Protein AF-A0A9E5NDI7-F1 (afdb_monomer_lite)

Radius of gyration: 32.81 Å; chains: 1; bounding box: 56×42×91 Å

Sequence (295 aa):
MGVLSDDEIKEWAARSGGQAVRLADIVESIHLGDRSEDGGFQDYPNAVFLPLIGNSPATTNLNALRIKPQNCAQLVIRAEAAFADYVAGFFNTPLGRKIRERLCSGFIPKITKRALLSDAVVLLPPMQLQTEVVGIHRSIREMILRLEDHERALWSRAREAQKVRKAVASLSQKEAFESWVETLPFPLASILWRYHADAESYLKNSHLLHFFEATAQFVATLMLSAFHSDRGFFEKNRAAWLNGGAVRADGFRRSSFGEWVVFGERLAKFSRRMLSETDSRALLLGLFKTQSVDL

Structure (mmCIF, N/CA/C/O backbone):
data_AF-A0A9E5NDI7-F1
#
_entry.id   AF-A0A9E5NDI7-F1
#
loop_
_atom_site.group_PDB
_atom_site.id
_atom_site.type_symbol
_atom_site.label_atom_id
_atom_site.label_alt_id
_atom_site.label_comp_id
_atom_site.label_asym_id
_atom_site.label_entity_id
_atom_site.label_seq_id
_atom_site.pdbx_PDB_ins_code
_atom_site.Cartn_x
_atom_site.Cartn_y
_atom_site.Cartn_z
_atom_site.occupancy
_atom_site.B_iso_or_equiv
_atom_site.auth_seq_id
_atom_site.auth_comp_id
_atom_site.auth_asym_id
_atom_site.auth_atom_id
_atom_site.pdbx_PDB_model_num
ATOM 1 N N . MET A 1 1 ? 27.189 15.825 -7.139 1.00 42.28 1 MET A N 1
ATOM 2 C CA . MET A 1 1 ? 26.240 14.843 -7.710 1.00 42.28 1 MET A CA 1
ATOM 3 C C . MET A 1 1 ? 26.951 13.502 -7.709 1.00 42.28 1 MET A C 1
ATOM 5 O O . MET A 1 1 ? 27.986 13.395 -8.352 1.00 42.28 1 MET A O 1
ATOM 9 N N . GLY A 1 2 ? 26.517 12.565 -6.864 1.00 47.09 2 GLY A N 1
ATOM 10 C CA . GLY A 1 2 ? 27.269 11.340 -6.574 1.00 47.09 2 GLY A CA 1
ATOM 11 C C . GLY A 1 2 ? 27.260 10.366 -7.748 1.00 47.09 2 GLY A C 1
ATOM 12 O O . GLY A 1 2 ? 26.197 9.981 -8.229 1.00 47.09 2 GLY A O 1
ATOM 13 N N . VAL A 1 3 ? 28.448 9.975 -8.200 1.00 54.34 3 VAL A N 1
ATOM 14 C CA . VAL A 1 3 ? 28.643 8.852 -9.118 1.00 54.34 3 VAL A CA 1
ATOM 15 C C . VAL A 1 3 ? 28.200 7.582 -8.380 1.00 54.34 3 VAL A C 1
ATOM 17 O O . VAL A 1 3 ? 28.788 7.242 -7.363 1.00 54.34 3 VAL A O 1
ATOM 20 N N . LEU A 1 4 ? 27.153 6.911 -8.865 1.00 63.47 4 LEU A N 1
ATOM 21 C CA . LEU A 1 4 ? 26.671 5.620 -8.340 1.00 63.47 4 LEU A CA 1
ATOM 22 C C . LEU A 1 4 ? 27.808 4.572 -8.303 1.00 63.47 4 LEU A C 1
ATOM 24 O O . LEU A 1 4 ? 28.328 4.172 -9.340 1.00 63.47 4 LEU A O 1
ATOM 28 N N . SER A 1 5 ? 28.258 4.099 -7.154 1.00 69.56 5 SER A N 1
ATOM 29 C CA . SER A 1 5 ? 29.271 3.033 -7.184 1.00 69.56 5 SER A CA 1
ATOM 30 C C . SER A 1 5 ? 28.651 1.725 -7.698 1.00 69.56 5 SER A C 1
ATOM 32 O O . SER A 1 5 ? 27.445 1.500 -7.572 1.00 69.56 5 SER A O 1
ATOM 34 N N . ASP A 1 6 ? 29.465 0.833 -8.263 1.00 69.69 6 ASP A N 1
ATOM 35 C CA . ASP A 1 6 ? 29.016 -0.534 -8.575 1.00 69.69 6 ASP A CA 1
ATOM 36 C C . ASP A 1 6 ? 28.545 -1.269 -7.305 1.00 69.69 6 ASP A C 1
ATOM 38 O O . ASP A 1 6 ? 27.709 -2.171 -7.369 1.00 69.69 6 ASP A O 1
ATOM 42 N N . ASP A 1 7 ? 29.019 -0.830 -6.137 1.00 71.19 7 ASP A N 1
ATOM 43 C CA . ASP A 1 7 ? 28.590 -1.319 -4.828 1.00 71.19 7 ASP A CA 1
ATOM 44 C C . ASP A 1 7 ? 27.162 -0.878 -4.469 1.00 71.19 7 ASP A C 1
ATOM 46 O O . ASP A 1 7 ? 26.396 -1.689 -3.954 1.00 71.19 7 ASP A O 1
ATOM 50 N N . GLU A 1 8 ? 26.746 0.348 -4.816 1.00 70.81 8 GLU A N 1
ATOM 51 C CA . GLU A 1 8 ? 25.354 0.800 -4.644 1.00 70.81 8 GLU A CA 1
ATOM 52 C C . GLU A 1 8 ? 24.383 -0.023 -5.516 1.00 70.81 8 GLU A C 1
ATOM 54 O O . GLU A 1 8 ? 23.268 -0.329 -5.089 1.00 70.81 8 GLU A O 1
ATOM 59 N N . ILE A 1 9 ? 24.799 -0.426 -6.726 1.00 73.19 9 ILE A N 1
ATOM 60 C CA . ILE A 1 9 ? 24.000 -1.301 -7.604 1.00 73.19 9 ILE A CA 1
ATOM 61 C C . ILE A 1 9 ? 23.876 -2.703 -6.993 1.00 73.19 9 ILE A C 1
ATOM 63 O O . ILE A 1 9 ? 22.784 -3.276 -6.992 1.00 73.19 9 ILE A O 1
ATOM 67 N N . LYS A 1 10 ? 24.965 -3.245 -6.4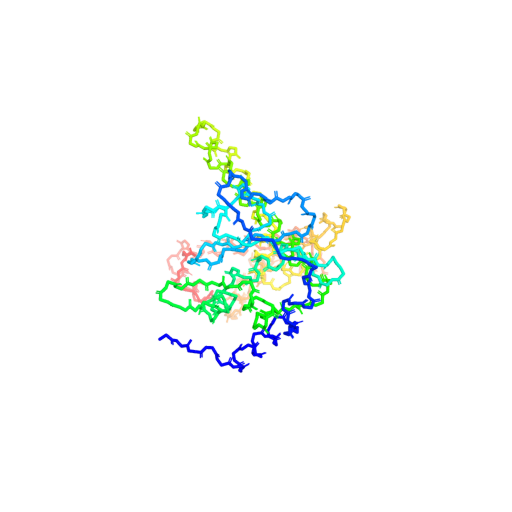31 1.00 73.75 10 LYS A N 1
ATOM 68 C CA . LYS A 1 10 ? 24.965 -4.549 -5.747 1.00 73.75 10 LYS A CA 1
ATOM 69 C C . LYS A 1 10 ? 24.112 -4.548 -4.479 1.00 73.75 10 LYS A C 1
ATOM 71 O O . LYS A 1 10 ? 23.375 -5.505 -4.249 1.00 73.75 10 LYS A O 1
ATOM 76 N N . GLU A 1 11 ? 24.170 -3.488 -3.676 1.00 76.88 11 GLU A N 1
ATOM 77 C CA . GLU A 1 11 ? 23.357 -3.370 -2.460 1.00 76.88 11 GLU A CA 1
ATOM 78 C C . GLU A 1 11 ? 21.860 -3.315 -2.797 1.00 76.88 11 GLU A C 1
ATOM 80 O O . GLU A 1 11 ? 21.044 -3.996 -2.171 1.00 76.88 11 GLU A O 1
ATOM 85 N N . TRP A 1 12 ? 21.490 -2.567 -3.840 1.00 72.19 12 TRP A N 1
ATOM 86 C CA . TRP A 1 12 ? 20.119 -2.563 -4.339 1.00 72.19 12 TRP A CA 1
ATOM 87 C C . TRP A 1 12 ? 19.700 -3.917 -4.907 1.00 72.19 12 TRP A C 1
ATOM 89 O O . TRP A 1 12 ? 18.584 -4.349 -4.630 1.00 72.19 12 TRP A O 1
ATOM 99 N N . ALA A 1 13 ? 20.567 -4.613 -5.647 1.00 72.00 13 ALA A N 1
ATOM 100 C CA . ALA A 1 13 ? 20.288 -5.959 -6.151 1.00 72.00 13 ALA A CA 1
ATOM 101 C C . ALA A 1 13 ? 19.967 -6.936 -5.005 1.00 72.00 13 ALA A C 1
ATOM 103 O O . ALA A 1 13 ? 18.948 -7.628 -5.052 1.00 72.00 13 ALA A O 1
ATOM 104 N N . ALA A 1 14 ? 20.760 -6.896 -3.928 1.00 73.88 14 ALA A N 1
ATOM 105 C CA . ALA A 1 14 ? 20.542 -7.706 -2.732 1.00 73.88 14 ALA A CA 1
ATOM 106 C C . ALA A 1 14 ? 19.201 -7.396 -2.042 1.00 73.88 14 ALA A C 1
ATOM 108 O O . ALA A 1 14 ? 18.468 -8.314 -1.683 1.00 73.88 14 ALA A O 1
ATOM 109 N N . ARG A 1 15 ? 18.837 -6.112 -1.908 1.00 76.25 15 ARG A N 1
ATOM 110 C CA . ARG A 1 15 ? 17.550 -5.693 -1.316 1.00 76.25 15 ARG A CA 1
ATOM 111 C C . ARG A 1 15 ? 16.339 -6.004 -2.196 1.00 76.25 15 ARG A C 1
ATOM 113 O O . ARG A 1 15 ? 15.253 -6.229 -1.677 1.00 76.25 15 ARG A O 1
ATOM 120 N N . SER A 1 16 ? 16.520 -5.997 -3.514 1.00 69.31 16 SER A N 1
ATOM 121 C CA . SER A 1 16 ? 15.451 -6.223 -4.497 1.00 69.31 16 SER A CA 1
ATOM 122 C C . SER A 1 16 ? 15.184 -7.709 -4.756 1.00 69.31 16 SER A C 1
ATOM 124 O O . SER A 1 16 ? 14.269 -8.031 -5.511 1.00 69.31 16 SER A O 1
ATOM 126 N N . GLY A 1 17 ? 16.007 -8.609 -4.199 1.00 74.31 17 GLY A N 1
ATOM 127 C CA . GLY A 1 17 ? 15.959 -10.043 -4.496 1.00 74.31 17 GLY A CA 1
ATOM 128 C C . GLY A 1 17 ? 16.227 -10.362 -5.971 1.00 74.31 17 GLY A C 1
ATOM 129 O O . GLY A 1 17 ? 15.730 -11.364 -6.480 1.00 74.31 17 GLY A O 1
ATOM 130 N N . GLY A 1 18 ? 16.952 -9.486 -6.675 1.00 79.44 18 GLY A N 1
ATOM 131 C CA . GLY A 1 18 ? 17.101 -9.537 -8.126 1.00 79.44 18 GLY A CA 1
ATOM 132 C C . GLY A 1 18 ? 18.546 -9.520 -8.595 1.00 79.44 18 GLY A C 1
ATOM 133 O O . GLY A 1 18 ? 19.465 -9.185 -7.852 1.00 79.44 18 GLY A O 1
ATOM 134 N N . GLN A 1 19 ? 18.740 -9.889 -9.856 1.00 87.50 19 GLN A N 1
ATOM 135 C CA . GLN A 1 19 ? 20.040 -9.891 -10.512 1.00 87.50 19 GLN A CA 1
ATOM 136 C C . GLN A 1 19 ? 20.167 -8.688 -11.441 1.00 87.50 19 GLN A C 1
ATOM 138 O O . GLN A 1 19 ? 19.207 -8.278 -12.093 1.00 87.50 19 GLN A O 1
ATOM 143 N N . ALA A 1 20 ? 21.369 -8.122 -11.501 1.00 90.25 20 ALA A N 1
ATOM 144 C CA . ALA A 1 20 ? 21.702 -7.106 -12.484 1.00 90.25 20 ALA A CA 1
ATOM 145 C C . ALA A 1 20 ? 21.875 -7.766 -13.856 1.00 90.25 20 ALA A C 1
ATOM 147 O O . ALA A 1 20 ? 22.784 -8.573 -14.044 1.00 90.25 20 ALA A O 1
ATOM 148 N N . VAL A 1 21 ? 21.014 -7.408 -14.805 1.00 92.69 21 VAL A N 1
ATOM 149 C CA . VAL A 1 21 ? 21.069 -7.878 -16.194 1.00 92.69 21 VAL A CA 1
ATOM 150 C C . VAL A 1 21 ? 21.258 -6.704 -17.143 1.00 92.69 21 VAL A C 1
ATOM 152 O O . VAL A 1 21 ? 20.838 -5.579 -16.848 1.00 92.69 21 VAL A O 1
ATOM 155 N N . ARG A 1 22 ? 21.877 -6.940 -18.302 1.00 94.50 22 ARG A N 1
ATOM 156 C CA . ARG A 1 22 ? 21.983 -5.896 -19.323 1.00 94.50 22 ARG A CA 1
ATOM 157 C C . ARG A 1 22 ? 20.636 -5.736 -20.007 1.00 94.50 22 ARG A C 1
ATOM 159 O O . ARG A 1 22 ? 19.973 -6.716 -20.335 1.00 94.50 22 ARG A O 1
ATOM 166 N N . LEU A 1 23 ? 20.252 -4.493 -20.286 1.00 95.94 23 LEU A N 1
ATOM 167 C CA . LEU A 1 23 ? 19.007 -4.202 -20.994 1.00 95.94 23 LEU A CA 1
ATOM 168 C C . LEU A 1 23 ? 18.970 -4.889 -22.371 1.00 95.94 23 LEU A C 1
ATOM 170 O O . LEU A 1 23 ? 17.926 -5.377 -22.786 1.00 95.94 23 LEU A O 1
ATOM 174 N N . ALA A 1 24 ? 20.113 -4.983 -23.054 1.00 95.81 24 ALA A N 1
ATOM 175 C CA . ALA A 1 24 ? 20.224 -5.668 -24.341 1.00 95.81 24 ALA A CA 1
ATOM 176 C C . ALA A 1 24 ? 19.843 -7.159 -24.295 1.00 95.81 24 ALA A C 1
ATOM 178 O O . ALA A 1 24 ? 19.409 -7.691 -25.313 1.00 95.81 24 ALA A O 1
ATOM 179 N N . ASP A 1 25 ? 19.970 -7.814 -23.138 1.00 95.56 25 ASP A N 1
ATOM 180 C CA . ASP A 1 25 ? 19.684 -9.246 -22.996 1.00 95.56 25 ASP A CA 1
ATOM 181 C C . ASP A 1 25 ? 18.176 -9.514 -22.841 1.00 95.56 25 ASP A C 1
ATOM 183 O O . ASP A 1 25 ? 17.703 -10.615 -23.115 1.00 95.56 25 ASP A O 1
ATOM 187 N N . ILE A 1 26 ? 17.406 -8.500 -22.430 1.00 95.81 26 ILE A N 1
ATOM 188 C CA . ILE A 1 26 ? 15.966 -8.616 -22.140 1.00 95.81 26 ILE A CA 1
ATOM 189 C C . ILE A 1 26 ? 15.084 -7.882 -23.154 1.00 95.81 26 ILE A C 1
ATOM 191 O O . ILE A 1 26 ? 13.867 -8.055 -23.159 1.00 95.81 26 ILE A O 1
ATOM 195 N N . VAL A 1 27 ? 15.683 -7.057 -24.012 1.00 96.88 27 VAL A N 1
ATOM 196 C CA . VAL A 1 27 ? 14.988 -6.323 -25.071 1.00 96.88 27 VAL A CA 1
ATOM 197 C C . VAL A 1 27 ? 15.075 -7.108 -26.382 1.00 96.88 27 VAL A C 1
ATOM 199 O O . VAL A 1 27 ? 16.126 -7.627 -26.755 1.00 96.88 27 VAL A O 1
ATOM 202 N N . GLU A 1 28 ? 13.956 -7.206 -27.089 1.00 96.31 28 GLU A N 1
ATOM 203 C CA . GLU A 1 28 ? 13.872 -7.756 -28.443 1.00 96.31 28 GLU A CA 1
ATOM 204 C C . GLU A 1 28 ? 14.259 -6.694 -29.480 1.00 96.31 28 GLU A C 1
ATOM 206 O O . GLU A 1 28 ? 15.111 -6.923 -30.339 1.00 96.31 28 GLU A O 1
ATOM 211 N N . SER A 1 29 ? 13.688 -5.494 -29.363 1.00 95.88 29 SER A N 1
ATOM 212 C CA . SER A 1 29 ? 13.956 -4.377 -30.265 1.00 95.88 29 SER A CA 1
ATOM 213 C C . SER A 1 29 ? 13.822 -3.017 -29.569 1.00 95.88 29 SER A C 1
ATOM 215 O O . SER A 1 29 ? 13.138 -2.852 -28.559 1.00 95.88 29 SER A O 1
ATOM 217 N N . ILE A 1 30 ? 14.506 -2.011 -30.128 1.00 97.44 30 ILE A N 1
ATOM 218 C CA . ILE A 1 30 ? 14.408 -0.611 -29.693 1.00 97.44 30 ILE A CA 1
ATOM 219 C C . ILE A 1 30 ? 14.022 0.255 -30.888 1.00 97.44 30 ILE A C 1
ATOM 221 O O . ILE A 1 30 ? 14.809 0.378 -31.840 1.00 97.44 30 ILE A O 1
ATOM 225 N N . HIS A 1 31 ? 12.870 0.912 -30.792 1.00 97.00 31 HIS A N 1
ATOM 226 C CA . HIS A 1 31 ? 12.360 1.867 -31.774 1.00 97.00 31 HIS A CA 1
ATOM 227 C C . HIS A 1 31 ? 12.476 3.286 -31.210 1.00 97.00 31 HIS A C 1
ATOM 229 O O . HIS A 1 31 ? 12.119 3.538 -30.063 1.00 97.00 31 HIS A O 1
ATOM 235 N N . LEU A 1 32 ? 13.037 4.214 -31.985 1.00 96.88 32 LEU A N 1
ATOM 236 C CA . LEU A 1 32 ? 13.149 5.617 -31.580 1.00 96.88 32 LEU A CA 1
ATOM 237 C C . LEU A 1 32 ? 11.948 6.384 -32.110 1.00 96.88 32 LEU A C 1
ATOM 239 O O . LEU A 1 32 ? 11.583 6.190 -33.266 1.00 96.88 32 LEU A O 1
ATOM 243 N N . GLY A 1 33 ? 11.382 7.256 -31.278 1.00 94.12 33 GLY A N 1
ATOM 244 C CA . GLY A 1 33 ? 10.247 8.063 -31.693 1.00 94.12 33 GLY A CA 1
ATOM 245 C C . GLY A 1 33 ? 10.618 9.079 -32.768 1.00 94.12 33 GLY A C 1
ATOM 246 O O . GLY A 1 33 ? 11.712 9.657 -32.752 1.00 94.12 33 GLY A O 1
ATOM 247 N N . ASP A 1 34 ? 9.681 9.337 -33.670 1.00 92.94 34 ASP A N 1
ATOM 248 C CA . ASP A 1 34 ? 9.743 10.414 -34.651 1.00 92.94 34 ASP A CA 1
ATOM 249 C C . ASP A 1 34 ? 8.831 11.599 -34.268 1.00 92.94 34 ASP A C 1
ATOM 251 O O . ASP A 1 34 ? 8.357 11.708 -33.137 1.00 92.94 34 ASP A O 1
ATOM 255 N N . ARG A 1 35 ? 8.657 12.555 -35.191 1.00 92.75 35 ARG A N 1
ATOM 256 C CA . ARG A 1 35 ? 7.879 13.787 -34.969 1.00 92.75 35 ARG A CA 1
ATOM 257 C C . ARG A 1 35 ? 6.378 13.645 -35.254 1.00 92.75 35 ARG A C 1
ATOM 259 O O . ARG A 1 35 ? 5.686 14.661 -35.201 1.00 92.75 35 ARG A O 1
ATOM 266 N N . SER A 1 36 ? 5.893 12.455 -35.602 1.00 91.12 36 SER A N 1
ATOM 267 C CA . SER A 1 36 ? 4.456 12.207 -35.731 1.00 91.12 36 SER A CA 1
ATOM 268 C C . SER A 1 36 ? 3.765 12.276 -34.365 1.00 91.12 36 SER A C 1
ATOM 270 O O . SER A 1 36 ? 4.422 12.285 -33.322 1.00 91.12 36 SER A O 1
ATOM 272 N N . GLU A 1 37 ? 2.435 12.360 -34.376 1.00 86.50 37 GLU A N 1
ATOM 273 C CA . GLU A 1 37 ? 1.623 12.485 -33.160 1.00 86.50 37 GLU A CA 1
ATOM 274 C C . GLU A 1 37 ? 1.846 11.317 -32.190 1.00 86.50 37 GLU A C 1
ATOM 276 O O . GLU A 1 37 ? 2.059 11.549 -31.002 1.00 86.50 37 GLU A O 1
ATOM 281 N N . ASP A 1 38 ? 1.941 10.098 -32.722 1.00 87.38 38 ASP A N 1
ATOM 282 C CA . ASP A 1 38 ? 2.215 8.874 -31.960 1.00 87.38 38 ASP A CA 1
ATOM 283 C C . ASP A 1 38 ? 3.710 8.507 -31.926 1.00 87.38 38 ASP A C 1
ATOM 285 O O . ASP A 1 38 ? 4.098 7.457 -31.415 1.00 87.38 38 ASP A O 1
ATOM 289 N N . GLY A 1 39 ? 4.581 9.345 -32.496 1.00 89.19 39 GLY A N 1
ATOM 290 C CA . GLY A 1 39 ? 6.021 9.092 -32.609 1.00 89.19 39 GLY A CA 1
ATOM 291 C C . GLY A 1 39 ? 6.413 7.928 -33.516 1.00 89.19 39 GLY A C 1
ATOM 292 O O . GLY A 1 39 ? 7.535 7.441 -33.400 1.00 89.19 39 GLY A O 1
ATOM 293 N N . GLY A 1 40 ? 5.514 7.458 -34.381 1.00 91.19 40 GLY A N 1
ATOM 294 C CA . GLY A 1 40 ? 5.758 6.330 -35.280 1.00 91.19 40 GLY A CA 1
ATOM 295 C C . GLY A 1 40 ? 5.872 4.994 -34.543 1.00 91.19 40 GLY A C 1
ATOM 296 O O . GLY A 1 40 ? 6.352 4.011 -35.112 1.00 91.19 40 GLY A O 1
ATOM 297 N N . PHE A 1 41 ? 5.465 4.953 -33.270 1.00 94.88 41 PHE A N 1
ATOM 298 C CA . PHE A 1 41 ? 5.459 3.737 -32.475 1.00 94.88 41 PHE A CA 1
ATOM 299 C C . PHE A 1 41 ? 4.336 2.805 -32.925 1.00 94.88 41 PHE A C 1
ATOM 301 O O . PHE A 1 41 ? 3.244 3.241 -33.282 1.00 94.88 41 PHE A O 1
ATOM 308 N N . GLN A 1 42 ? 4.615 1.505 -32.895 1.00 92.44 42 GLN A N 1
ATOM 309 C CA . GLN A 1 42 ? 3.614 0.477 -33.168 1.00 92.44 42 GLN A CA 1
ATOM 310 C C . GLN A 1 42 ? 3.071 -0.079 -31.855 1.00 92.44 42 GLN A C 1
ATOM 312 O O . GLN A 1 42 ? 3.725 0.020 -30.815 1.00 92.44 42 GLN A O 1
ATOM 317 N N . ASP A 1 43 ? 1.894 -0.692 -31.900 1.00 90.69 43 ASP A N 1
ATOM 318 C CA . ASP A 1 43 ? 1.295 -1.334 -30.733 1.00 90.69 43 ASP A CA 1
ATOM 319 C C . ASP A 1 43 ? 1.917 -2.719 -30.498 1.00 90.69 43 ASP A C 1
ATOM 321 O O . ASP A 1 43 ? 1.379 -3.756 -30.887 1.00 90.69 43 ASP A O 1
ATOM 325 N N . TYR A 1 44 ? 3.124 -2.724 -29.930 1.00 93.56 44 TYR A N 1
ATOM 326 C CA . TYR A 1 44 ? 3.790 -3.951 -29.511 1.00 93.56 44 TYR A CA 1
ATOM 327 C C . TYR A 1 44 ? 3.326 -4.358 -28.108 1.00 93.56 44 TYR A C 1
ATOM 329 O O . TYR A 1 44 ? 3.364 -3.530 -27.188 1.00 93.56 44 TYR A O 1
ATOM 337 N N . PRO A 1 45 ? 2.977 -5.640 -27.892 1.00 91.75 45 PRO A N 1
ATOM 338 C CA . PRO A 1 45 ? 2.750 -6.140 -26.548 1.00 91.75 45 PRO A CA 1
ATOM 339 C C . PRO A 1 45 ? 4.051 -6.064 -25.738 1.00 91.75 45 PRO A C 1
ATOM 341 O O . PRO A 1 45 ? 5.149 -6.173 -26.282 1.00 91.75 45 PRO A O 1
ATOM 344 N N . ASN A 1 46 ? 3.928 -5.906 -24.419 1.00 95.81 46 ASN A N 1
ATOM 345 C CA . ASN A 1 46 ? 5.069 -5.884 -23.498 1.00 95.81 46 ASN A CA 1
ATOM 346 C C . ASN A 1 46 ? 6.137 -4.826 -23.858 1.00 95.81 46 ASN A C 1
ATOM 348 O O . ASN A 1 46 ? 7.339 -5.091 -23.810 1.00 95.81 46 ASN A O 1
ATOM 352 N N . ALA A 1 47 ? 5.700 -3.612 -24.203 1.00 97.56 47 ALA A N 1
ATOM 353 C CA . ALA A 1 47 ? 6.586 -2.510 -24.561 1.00 97.56 47 ALA A CA 1
ATOM 354 C C . ALA A 1 47 ? 6.683 -1.427 -23.471 1.00 97.56 47 ALA A C 1
ATOM 356 O O . ALA A 1 47 ? 5.710 -1.110 -22.788 1.00 97.56 47 ALA A O 1
ATOM 357 N N . VAL A 1 48 ? 7.866 -0.818 -23.339 1.00 97.94 48 VAL A N 1
ATOM 358 C CA . VAL A 1 48 ? 8.124 0.331 -22.456 1.00 97.94 48 VAL A CA 1
ATOM 359 C C . VAL A 1 48 ? 8.492 1.553 -23.281 1.00 97.94 48 VAL A C 1
ATOM 361 O O . VAL A 1 48 ? 9.458 1.527 -24.038 1.00 97.94 48 VAL A O 1
ATOM 364 N N . PHE A 1 49 ? 7.795 2.661 -23.066 1.00 97.94 49 PHE A N 1
ATOM 365 C CA . PHE A 1 49 ? 8.194 3.976 -23.546 1.00 97.94 49 PHE A CA 1
ATOM 366 C C . PHE A 1 49 ? 9.100 4.641 -22.509 1.00 97.94 49 PHE A C 1
ATOM 368 O O . PHE A 1 49 ? 8.657 5.049 -21.431 1.00 97.94 49 PHE A O 1
ATOM 375 N N . LEU A 1 50 ? 10.388 4.742 -22.833 1.00 97.44 50 LEU A N 1
ATOM 376 C CA . LEU A 1 50 ? 11.421 5.317 -21.980 1.00 97.44 50 LEU A CA 1
ATOM 377 C C . LEU A 1 50 ? 11.819 6.714 -22.484 1.00 97.44 50 LEU A C 1
ATOM 379 O O . LEU A 1 50 ? 12.375 6.827 -23.581 1.00 97.44 50 LEU A O 1
ATOM 383 N N . PRO A 1 51 ? 11.617 7.782 -21.690 1.00 96.44 51 PRO A N 1
ATOM 384 C CA . PRO A 1 51 ? 12.111 9.107 -22.040 1.00 96.44 51 PRO A CA 1
ATOM 385 C C . PRO A 1 51 ? 13.640 9.156 -22.051 1.00 96.44 51 PRO A C 1
ATOM 387 O O . PRO A 1 51 ? 14.301 8.849 -21.054 1.00 96.44 51 PRO A O 1
ATOM 390 N N . LEU A 1 52 ? 14.188 9.601 -23.178 1.00 95.50 52 LEU A N 1
ATOM 391 C CA . LEU A 1 52 ? 15.624 9.705 -23.442 1.00 95.50 52 LEU A CA 1
ATOM 392 C C . LEU A 1 52 ? 16.235 11.012 -22.927 1.00 95.50 52 LEU A C 1
ATOM 394 O O . LEU A 1 52 ? 17.452 11.171 -22.971 1.00 95.50 52 LEU A O 1
ATOM 398 N N . ILE A 1 53 ? 15.401 11.962 -22.497 1.00 91.25 53 ILE A N 1
ATOM 399 C CA . ILE A 1 53 ? 15.808 13.279 -21.999 1.00 91.25 53 ILE A CA 1
ATOM 400 C C . ILE A 1 53 ? 14.966 13.630 -20.769 1.00 91.25 53 ILE A C 1
ATOM 402 O O . ILE A 1 53 ? 13.753 13.398 -20.743 1.00 91.25 53 ILE A O 1
ATOM 406 N N . GLY A 1 54 ? 15.611 14.245 -19.778 1.00 86.69 54 GLY A N 1
ATOM 407 C CA . GLY A 1 54 ? 14.964 14.750 -18.570 1.00 86.69 54 GLY A CA 1
ATOM 408 C C . GLY A 1 54 ? 14.394 13.652 -17.668 1.00 86.69 54 GLY A C 1
ATOM 409 O O . GLY A 1 54 ? 14.728 12.476 -17.789 1.00 86.69 54 GLY A O 1
ATOM 410 N N . ASN A 1 55 ? 13.496 14.057 -16.765 1.00 86.62 55 ASN A N 1
ATOM 411 C CA . ASN A 1 55 ? 13.029 13.223 -15.649 1.00 86.62 55 ASN A CA 1
ATOM 412 C C . ASN A 1 55 ? 11.592 12.712 -15.814 1.00 86.62 55 ASN A C 1
ATOM 414 O O . ASN A 1 55 ? 10.973 12.279 -14.842 1.00 86.62 55 ASN A O 1
ATOM 418 N N . SER A 1 56 ? 11.050 12.763 -17.036 1.00 93.94 56 SER A N 1
ATOM 419 C CA . SER A 1 56 ? 9.728 12.195 -17.311 1.00 93.94 56 SER A CA 1
ATOM 420 C C . SER A 1 56 ? 9.717 10.693 -16.991 1.00 93.94 56 SER A C 1
ATOM 422 O O . SER A 1 56 ? 10.738 10.017 -17.205 1.00 93.94 56 SER A O 1
ATOM 424 N N . PRO A 1 57 ? 8.598 10.168 -16.461 1.00 95.69 57 PRO A N 1
ATOM 425 C CA . PRO A 1 57 ? 8.497 8.763 -16.100 1.00 95.69 57 PRO A CA 1
ATOM 426 C C . PRO A 1 57 ? 8.461 7.870 -17.345 1.00 95.69 57 PRO A C 1
ATOM 428 O O . PRO A 1 57 ? 7.896 8.249 -18.370 1.00 95.69 57 PRO A O 1
ATOM 431 N N . ALA A 1 58 ? 9.050 6.681 -17.236 1.00 97.06 58 ALA A N 1
ATOM 432 C CA . ALA A 1 58 ? 8.813 5.588 -18.169 1.00 97.06 58 ALA A CA 1
ATOM 433 C C . ALA A 1 58 ? 7.387 5.048 -17.987 1.00 97.06 58 ALA A C 1
ATOM 435 O O . ALA A 1 58 ? 6.859 5.049 -16.870 1.00 97.06 58 ALA A O 1
ATOM 436 N N . THR A 1 59 ? 6.765 4.595 -19.071 1.00 95.81 59 THR A N 1
ATOM 437 C CA . THR A 1 59 ? 5.367 4.138 -19.088 1.00 95.81 59 THR A CA 1
ATOM 438 C C . THR A 1 59 ? 5.179 3.008 -20.094 1.00 95.81 59 THR A C 1
ATOM 440 O O . THR A 1 59 ? 5.915 2.932 -21.070 1.00 95.81 59 THR A O 1
ATOM 443 N N . THR A 1 60 ? 4.188 2.150 -19.879 1.00 95.31 60 THR A N 1
ATOM 444 C CA . THR A 1 60 ? 3.742 1.123 -20.837 1.00 95.31 60 THR A CA 1
ATOM 445 C C . THR A 1 60 ? 2.583 1.601 -21.717 1.00 95.31 60 THR A C 1
ATOM 447 O O . THR A 1 60 ? 2.206 0.930 -22.669 1.00 95.31 60 THR A O 1
ATOM 450 N N . ASN A 1 61 ? 2.040 2.792 -21.444 1.00 92.31 61 ASN A N 1
ATOM 451 C CA . ASN A 1 61 ? 0.945 3.399 -22.200 1.00 92.31 61 ASN A CA 1
ATOM 452 C C . ASN A 1 61 ? 1.410 4.683 -22.900 1.00 92.31 61 ASN A C 1
ATOM 454 O O . ASN A 1 61 ? 1.840 5.627 -22.228 1.00 92.31 61 ASN A O 1
ATOM 458 N N . LEU A 1 62 ? 1.268 4.724 -24.228 1.00 91.88 62 LEU A N 1
ATOM 459 C CA . LEU A 1 62 ? 1.625 5.866 -25.072 1.00 91.88 62 LEU A CA 1
ATOM 460 C C . LEU A 1 62 ? 0.878 7.147 -24.665 1.00 91.88 62 LEU A C 1
ATOM 462 O O . LEU A 1 62 ? 1.489 8.204 -24.530 1.00 91.88 62 LEU A O 1
ATOM 466 N N . ASN A 1 63 ? -0.414 7.036 -24.346 1.00 90.25 63 ASN A N 1
ATOM 467 C CA . ASN A 1 63 ? -1.256 8.168 -23.940 1.00 90.25 63 ASN A CA 1
ATOM 468 C C . ASN A 1 63 ? -0.853 8.767 -22.583 1.00 90.25 63 ASN A C 1
ATOM 470 O O . ASN A 1 63 ? -1.263 9.872 -22.236 1.00 90.25 63 ASN A O 1
ATOM 474 N N . ALA A 1 64 ? -0.056 8.042 -21.793 1.00 90.56 64 ALA A N 1
ATOM 475 C CA . ALA A 1 64 ? 0.455 8.518 -20.512 1.00 90.56 64 ALA A CA 1
ATOM 476 C C . ALA A 1 64 ? 1.808 9.248 -20.637 1.00 90.56 64 ALA A C 1
ATOM 478 O O . ALA A 1 64 ? 2.377 9.663 -19.619 1.00 90.56 64 ALA A O 1
ATOM 479 N N . LEU A 1 65 ? 2.347 9.410 -21.854 1.00 92.69 65 LEU A N 1
ATOM 480 C CA . LEU A 1 65 ? 3.579 10.159 -22.077 1.00 92.69 65 LEU A CA 1
ATOM 481 C C . LEU A 1 65 ? 3.428 11.624 -21.655 1.00 92.69 65 LEU A C 1
ATOM 483 O O . LEU A 1 65 ? 2.513 12.335 -22.053 1.00 92.69 65 LEU A O 1
ATOM 487 N N . ARG A 1 66 ? 4.400 12.100 -20.871 1.00 93.00 66 ARG A N 1
ATOM 488 C CA . ARG A 1 66 ? 4.505 13.510 -20.446 1.00 93.00 66 ARG A CA 1
ATOM 489 C C . ARG A 1 66 ? 5.514 14.315 -21.264 1.00 93.00 66 ARG A C 1
ATOM 491 O O . ARG A 1 66 ? 5.763 15.482 -20.977 1.00 93.00 66 ARG A O 1
ATOM 498 N N . ILE A 1 67 ? 6.131 13.679 -22.253 1.00 93.25 67 ILE A N 1
ATOM 499 C CA . ILE A 1 67 ? 7.129 14.267 -23.139 1.00 93.25 67 ILE A CA 1
ATOM 500 C C . ILE A 1 67 ? 6.773 13.919 -24.579 1.00 93.25 67 ILE A C 1
ATOM 502 O O . ILE A 1 67 ? 6.153 12.890 -24.837 1.00 93.25 67 ILE A O 1
ATOM 506 N N . LYS A 1 68 ? 7.184 14.778 -25.515 1.00 93.31 68 LYS A N 1
ATOM 507 C CA . LYS A 1 68 ? 6.934 14.559 -26.939 1.00 93.31 68 LYS A CA 1
ATOM 508 C C . LYS A 1 68 ? 7.535 13.216 -27.407 1.00 93.31 68 LYS A C 1
ATOM 510 O O . LYS A 1 68 ? 8.697 12.963 -27.062 1.00 93.31 68 LYS A O 1
ATOM 515 N N . PRO A 1 69 ? 6.813 12.406 -28.201 1.00 94.19 69 PRO A N 1
ATOM 516 C CA . PRO A 1 69 ? 7.235 11.059 -28.598 1.00 94.19 69 PRO A CA 1
ATOM 517 C C . PRO A 1 69 ? 8.641 10.954 -29.209 1.00 94.19 69 PRO A C 1
ATOM 519 O O . PRO A 1 69 ? 9.368 10.021 -28.877 1.00 94.19 69 PRO A O 1
ATOM 522 N N . GLN A 1 70 ? 9.104 11.953 -29.975 1.00 93.81 70 GLN A N 1
ATOM 523 C CA . GLN A 1 70 ? 10.472 12.000 -30.531 1.00 93.81 70 GLN A CA 1
ATOM 524 C C . GLN A 1 70 ? 11.601 11.967 -29.485 1.00 93.81 70 GLN A C 1
ATOM 526 O O . GLN A 1 70 ? 12.780 11.797 -29.812 1.00 93.81 70 GLN A O 1
ATOM 531 N N . ASN A 1 71 ? 11.266 12.205 -28.217 1.00 95.06 71 ASN A N 1
ATOM 532 C CA . ASN A 1 71 ? 12.199 12.165 -27.098 1.00 95.06 71 ASN A CA 1
ATOM 533 C C . ASN A 1 71 ? 12.095 10.861 -26.297 1.00 95.06 71 ASN A C 1
ATOM 535 O O . ASN A 1 71 ? 12.674 10.779 -25.214 1.00 95.06 71 ASN A O 1
ATOM 539 N N . CYS A 1 72 ? 11.396 9.853 -26.814 1.00 96.19 72 CYS A N 1
ATOM 540 C CA . CYS A 1 72 ? 11.249 8.538 -26.209 1.00 96.19 72 CYS A CA 1
ATOM 541 C C . CYS A 1 72 ? 11.846 7.441 -27.096 1.00 96.19 72 CYS A C 1
ATOM 543 O O . CYS A 1 72 ? 11.966 7.579 -28.315 1.00 96.19 72 CYS A O 1
ATOM 545 N N . ALA A 1 73 ? 12.198 6.328 -26.462 1.00 97.19 73 ALA A N 1
ATOM 546 C CA . ALA A 1 73 ? 12.398 5.051 -27.128 1.00 97.19 73 ALA A CA 1
ATOM 547 C C . ALA A 1 73 ? 11.307 4.075 -26.684 1.00 97.19 73 ALA A C 1
ATOM 549 O O . ALA A 1 73 ? 10.989 4.021 -25.497 1.00 97.19 73 ALA A O 1
ATOM 550 N N . GLN A 1 74 ? 10.776 3.295 -27.618 1.00 98.12 74 GLN A N 1
ATOM 551 C CA . GLN A 1 74 ? 9.965 2.121 -27.336 1.00 98.12 74 GLN A CA 1
ATOM 552 C C . GLN A 1 74 ? 10.888 0.903 -27.247 1.00 98.12 74 GLN A C 1
ATOM 554 O O . GLN A 1 74 ? 11.595 0.576 -28.202 1.00 98.12 74 GLN A O 1
ATOM 559 N N . LEU A 1 75 ? 10.900 0.267 -26.082 1.00 98.12 75 LEU A N 1
ATOM 560 C CA . LEU A 1 75 ? 11.650 -0.946 -25.781 1.00 98.12 75 LEU A CA 1
ATOM 561 C C . LEU A 1 75 ? 10.669 -2.116 -25.818 1.00 98.12 75 LEU A C 1
ATOM 563 O O . LEU A 1 75 ? 9.796 -2.183 -24.956 1.00 98.12 75 LEU A O 1
ATOM 567 N N . VAL A 1 76 ? 10.792 -3.013 -26.792 1.00 97.94 76 VAL A N 1
ATOM 568 C CA . VAL A 1 76 ? 9.985 -4.242 -26.842 1.00 97.94 76 VAL A CA 1
ATOM 569 C C . VAL A 1 76 ? 10.676 -5.278 -25.967 1.00 97.94 76 VAL A C 1
ATOM 571 O O . VAL A 1 76 ? 11.820 -5.644 -26.234 1.00 97.94 76 VAL A O 1
ATOM 574 N N . ILE A 1 77 ? 10.036 -5.684 -24.872 1.00 97.81 77 ILE A N 1
ATOM 575 C CA . ILE A 1 77 ? 10.641 -6.561 -23.866 1.00 97.81 77 ILE A CA 1
ATOM 576 C C . ILE A 1 77 ? 10.288 -8.016 -24.176 1.00 97.81 77 ILE A C 1
ATOM 578 O O . ILE A 1 77 ? 9.121 -8.348 -24.395 1.00 97.81 77 ILE A O 1
ATOM 582 N N . ARG A 1 78 ? 11.286 -8.902 -24.124 1.00 96.69 78 ARG A N 1
ATOM 583 C CA . ARG A 1 78 ? 11.090 -10.350 -24.254 1.00 96.69 78 ARG A CA 1
ATOM 584 C C . ARG A 1 78 ? 10.209 -10.856 -23.113 1.00 96.69 78 ARG A C 1
ATOM 586 O O . ARG A 1 78 ? 10.560 -10.690 -21.942 1.00 96.69 78 ARG A O 1
ATOM 593 N N . ALA A 1 79 ? 9.071 -11.462 -23.447 1.00 93.62 79 ALA A N 1
ATOM 594 C CA . ALA A 1 79 ? 8.059 -11.870 -22.471 1.00 93.62 79 ALA A CA 1
ATOM 595 C C . ALA A 1 79 ? 8.580 -12.918 -21.471 1.00 93.62 79 ALA A C 1
ATOM 597 O O . ALA A 1 79 ? 8.165 -12.938 -20.315 1.00 93.62 79 ALA A O 1
ATOM 598 N N . GLU A 1 80 ? 9.526 -13.755 -21.893 1.00 92.62 80 GLU A N 1
ATOM 599 C CA . GLU A 1 80 ? 10.199 -14.747 -21.058 1.00 92.62 80 GLU A CA 1
ATOM 600 C C . GLU A 1 80 ? 11.214 -14.142 -20.074 1.00 92.62 80 GLU A C 1
ATOM 602 O O . GLU A 1 80 ? 11.574 -14.792 -19.093 1.00 92.62 80 GLU A O 1
ATOM 607 N N . ALA A 1 81 ? 11.671 -12.908 -20.316 1.00 92.62 81 ALA A N 1
ATOM 608 C CA . ALA A 1 81 ? 12.712 -12.260 -19.523 1.00 92.62 81 ALA A CA 1
ATOM 609 C C . ALA A 1 81 ? 12.143 -11.295 -18.473 1.00 92.62 81 ALA A C 1
ATOM 611 O O . ALA A 1 81 ? 12.578 -11.316 -17.318 1.00 92.62 81 ALA A O 1
ATOM 612 N N . ALA A 1 82 ? 11.180 -10.446 -18.853 1.00 95.69 82 ALA A N 1
ATOM 613 C CA . ALA A 1 82 ? 10.583 -9.481 -17.931 1.00 95.69 82 ALA A CA 1
ATOM 614 C C . ALA A 1 82 ? 9.216 -8.946 -18.378 1.00 95.69 82 ALA A C 1
ATOM 616 O O . ALA A 1 82 ? 8.893 -8.893 -19.567 1.00 95.69 82 ALA A O 1
ATOM 617 N N . PHE A 1 83 ? 8.455 -8.434 -17.408 1.00 95.12 83 PHE A N 1
ATOM 618 C CA . PHE A 1 83 ? 7.261 -7.630 -17.675 1.00 95.12 83 PHE A CA 1
ATOM 619 C C . PHE A 1 83 ? 7.619 -6.160 -17.917 1.00 95.12 83 PHE A C 1
ATOM 621 O O . PHE A 1 83 ? 8.333 -5.537 -17.128 1.00 95.12 83 PHE A O 1
ATOM 628 N N . ALA A 1 84 ? 7.046 -5.562 -18.958 1.00 96.25 84 ALA A N 1
ATOM 629 C CA . ALA A 1 84 ? 7.231 -4.156 -19.298 1.00 96.25 84 ALA A CA 1
ATOM 630 C C . ALA A 1 84 ? 6.805 -3.216 -18.164 1.00 96.25 84 ALA A C 1
ATOM 632 O O . ALA A 1 84 ? 7.513 -2.253 -17.874 1.00 96.25 84 ALA A O 1
ATOM 633 N N . ASP A 1 85 ? 5.710 -3.524 -17.462 1.00 94.50 85 ASP A N 1
ATOM 634 C CA . ASP A 1 85 ? 5.263 -2.746 -16.299 1.00 94.50 85 ASP A CA 1
ATOM 635 C C . ASP A 1 85 ? 6.325 -2.731 -15.188 1.00 94.50 85 ASP A C 1
ATOM 637 O O . ASP A 1 85 ? 6.575 -1.688 -14.577 1.00 94.50 85 ASP A O 1
ATOM 641 N N . TYR A 1 86 ? 7.004 -3.863 -14.967 1.00 95.50 86 TYR A N 1
ATOM 642 C CA . TYR A 1 86 ? 8.098 -3.949 -14.004 1.00 95.50 86 TYR A CA 1
ATOM 643 C C . TYR A 1 86 ? 9.292 -3.101 -14.456 1.00 95.50 86 TYR A C 1
ATOM 645 O O . TYR A 1 86 ? 9.795 -2.285 -13.686 1.00 95.50 86 TYR A O 1
ATOM 653 N N . VAL A 1 87 ? 9.717 -3.235 -15.716 1.00 96.50 87 VAL A N 1
ATOM 654 C CA . VAL A 1 87 ? 10.855 -2.482 -16.275 1.00 96.50 87 VAL A CA 1
ATOM 655 C C . VAL A 1 87 ? 10.585 -0.970 -16.260 1.00 96.50 87 VAL A C 1
ATOM 657 O O . VAL A 1 87 ? 11.447 -0.186 -15.852 1.00 96.50 87 VAL A O 1
ATOM 660 N N . ALA A 1 88 ? 9.378 -0.540 -16.637 1.00 96.75 88 ALA A N 1
ATOM 661 C CA . ALA A 1 88 ? 8.955 0.856 -16.553 1.00 96.75 88 ALA A CA 1
ATOM 662 C C . ALA A 1 88 ? 8.968 1.357 -15.098 1.00 96.75 88 ALA A C 1
ATOM 664 O O . ALA A 1 88 ? 9.517 2.424 -14.810 1.00 96.75 88 ALA A O 1
ATOM 665 N N . GLY A 1 89 ? 8.419 0.567 -14.169 1.00 94.81 89 GLY A N 1
ATOM 666 C CA . GLY A 1 89 ? 8.450 0.846 -12.734 1.00 94.81 89 GLY A CA 1
ATOM 667 C C . GLY A 1 89 ? 9.874 0.990 -12.194 1.00 94.81 89 GLY A C 1
ATOM 668 O O . GLY A 1 89 ? 10.177 1.974 -11.518 1.00 94.81 89 GLY A O 1
ATOM 669 N N . PHE A 1 90 ? 10.773 0.075 -12.565 1.00 94.81 90 PHE A N 1
ATOM 670 C CA . PHE A 1 90 ? 12.185 0.101 -12.191 1.00 94.81 90 PHE A CA 1
ATOM 671 C C . PHE A 1 90 ? 12.867 1.402 -12.628 1.00 94.81 90 PHE A C 1
ATOM 673 O O . PHE A 1 90 ? 13.480 2.079 -11.800 1.00 94.81 90 PHE A O 1
ATOM 680 N N . PHE A 1 91 ? 12.711 1.817 -13.890 1.00 95.31 91 PHE A N 1
ATOM 681 C CA . PHE A 1 91 ? 13.308 3.060 -14.399 1.00 95.31 91 PHE A CA 1
ATOM 682 C C . PHE A 1 91 ? 12.749 4.340 -13.755 1.00 95.31 91 PHE A C 1
ATOM 684 O O . PHE A 1 91 ? 13.356 5.409 -13.879 1.00 95.31 91 PHE A O 1
ATOM 691 N N . ASN A 1 92 ? 11.625 4.238 -13.042 1.00 94.88 92 ASN A N 1
ATOM 692 C CA . ASN A 1 92 ? 11.028 5.327 -12.271 1.00 94.88 92 ASN A CA 1
ATOM 693 C C . ASN A 1 92 ? 11.508 5.377 -10.809 1.00 94.88 92 ASN A C 1
ATOM 695 O O . ASN A 1 92 ? 11.283 6.382 -10.127 1.00 94.88 92 ASN A O 1
ATOM 699 N N . THR A 1 93 ? 12.197 4.340 -10.324 1.00 91.56 93 THR A N 1
ATOM 700 C CA . THR A 1 93 ? 12.803 4.325 -8.983 1.00 91.56 93 THR A CA 1
ATOM 701 C C . THR A 1 93 ? 13.965 5.325 -8.874 1.00 91.56 93 THR A C 1
ATOM 703 O O . THR A 1 93 ? 14.518 5.760 -9.890 1.00 91.56 93 THR A O 1
ATOM 706 N N . PRO A 1 94 ? 14.397 5.702 -7.653 1.00 90.38 94 PRO A N 1
ATOM 707 C CA . PRO A 1 94 ? 15.604 6.507 -7.470 1.00 90.38 94 PRO A CA 1
ATOM 708 C C . PRO A 1 94 ? 16.839 5.907 -8.156 1.00 90.38 94 PRO A C 1
ATOM 710 O O . PRO A 1 94 ? 17.565 6.637 -8.826 1.00 90.38 94 PRO A O 1
ATOM 713 N N . LEU A 1 95 ? 17.042 4.589 -8.049 1.00 88.81 95 LEU A N 1
ATOM 714 C CA . LEU A 1 95 ? 18.145 3.898 -8.716 1.00 88.81 95 LEU A CA 1
ATOM 715 C C . LEU A 1 95 ? 18.008 3.965 -10.241 1.00 88.81 95 LEU A C 1
ATOM 717 O O . LEU A 1 95 ? 18.937 4.399 -10.917 1.00 88.81 95 LEU A O 1
ATOM 721 N N . GLY A 1 96 ? 16.845 3.593 -10.779 1.00 91.94 96 GLY A N 1
ATOM 722 C CA . GLY A 1 96 ? 16.589 3.612 -12.220 1.00 91.94 96 GLY A CA 1
ATOM 723 C C . GLY A 1 96 ? 16.776 4.998 -12.840 1.00 91.94 96 GLY A C 1
ATOM 724 O O . GLY A 1 96 ? 17.348 5.119 -13.923 1.00 91.94 96 GLY A O 1
ATOM 725 N N . ARG A 1 97 ? 16.388 6.064 -12.128 1.00 92.38 97 ARG A N 1
ATOM 726 C CA . ARG A 1 97 ? 16.639 7.450 -12.557 1.00 92.38 97 ARG A CA 1
ATOM 727 C C . ARG A 1 97 ? 18.121 7.792 -12.595 1.00 92.38 97 ARG A C 1
ATOM 729 O O . ARG A 1 97 ? 18.585 8.305 -13.607 1.00 92.38 97 ARG A O 1
ATOM 736 N N . LYS A 1 98 ? 18.882 7.445 -11.558 1.00 90.50 98 LYS A N 1
ATOM 737 C CA . LYS A 1 98 ? 20.330 7.668 -11.584 1.00 90.50 98 LYS A CA 1
ATOM 738 C C . LYS A 1 98 ? 21.028 6.820 -12.672 1.00 90.50 98 LYS A C 1
ATOM 740 O O . LYS A 1 98 ? 21.996 7.278 -13.271 1.00 90.50 98 LYS A O 1
ATOM 745 N N . ILE A 1 99 ? 20.541 5.608 -12.974 1.00 91.00 99 ILE A N 1
ATOM 746 C CA . ILE A 1 99 ? 21.024 4.810 -14.121 1.00 91.00 99 ILE A CA 1
ATOM 747 C C . ILE A 1 99 ? 20.761 5.564 -15.429 1.00 91.00 99 ILE A C 1
ATOM 749 O O . ILE A 1 99 ? 21.667 5.705 -16.241 1.00 91.00 99 ILE A O 1
ATOM 753 N N . ARG A 1 100 ? 19.561 6.121 -15.621 1.00 93.19 100 ARG A N 1
ATOM 754 C CA . ARG A 1 100 ? 19.240 6.946 -16.799 1.00 93.19 100 ARG A CA 1
ATOM 755 C C . ARG A 1 100 ? 20.154 8.164 -16.926 1.00 93.19 100 ARG A C 1
ATOM 757 O O . ARG A 1 100 ? 20.636 8.437 -18.020 1.00 93.19 100 ARG A O 1
ATOM 764 N N . GLU A 1 101 ? 20.435 8.854 -15.823 1.00 91.12 101 GLU A N 1
ATOM 765 C CA . GLU A 1 101 ? 21.348 10.006 -15.795 1.00 91.12 101 GLU A CA 1
ATOM 766 C C . GLU A 1 101 ? 22.767 9.640 -16.252 1.00 91.12 101 GLU A C 1
ATOM 768 O O . GLU A 1 101 ? 23.397 10.415 -16.964 1.00 91.12 101 GLU A O 1
ATOM 773 N N . ARG A 1 102 ? 23.251 8.442 -15.908 1.00 89.25 102 ARG A N 1
ATOM 774 C CA . ARG A 1 102 ? 24.564 7.935 -16.350 1.00 89.25 102 ARG A CA 1
ATOM 775 C C . ARG A 1 102 ? 24.650 7.643 -17.835 1.00 89.25 102 ARG A C 1
ATOM 777 O O . ARG A 1 102 ? 25.726 7.745 -18.412 1.00 89.25 102 ARG A O 1
ATOM 784 N N . LEU A 1 103 ? 23.533 7.242 -18.433 1.00 91.44 103 LEU A N 1
ATOM 785 C CA . LEU A 1 103 ? 23.460 6.918 -19.855 1.00 91.44 103 LEU A CA 1
ATOM 786 C C . LEU A 1 103 ? 23.404 8.174 -20.733 1.00 91.44 103 LEU A C 1
ATOM 788 O O . LEU A 1 103 ? 23.584 8.083 -21.951 1.00 91.44 103 LEU A O 1
ATOM 792 N N . CYS A 1 104 ? 23.130 9.337 -20.139 1.00 91.06 104 CYS A N 1
ATOM 793 C CA . CYS A 1 104 ? 23.162 10.609 -20.839 1.00 91.06 104 CYS A CA 1
ATOM 794 C C . CYS A 1 104 ? 24.598 10.999 -21.199 1.00 91.06 104 CYS A C 1
ATOM 796 O O . CYS A 1 104 ? 25.511 10.926 -20.379 1.00 91.06 104 CYS A O 1
ATOM 798 N N . SER A 1 105 ? 24.786 11.496 -22.418 1.00 86.19 105 SER A N 1
ATOM 799 C CA . SER A 1 105 ? 26.062 12.053 -22.865 1.00 86.19 105 SER A CA 1
ATOM 800 C C . SER A 1 105 ? 25.863 13.301 -23.728 1.00 86.19 105 SER A C 1
ATOM 802 O O . SER A 1 105 ? 24.742 13.623 -24.132 1.00 86.19 105 SER A O 1
ATOM 804 N N . GLY A 1 106 ? 26.962 14.009 -24.001 1.00 80.50 106 GLY A N 1
ATOM 805 C CA . GLY A 1 106 ? 26.986 15.200 -24.852 1.00 80.50 106 GLY A CA 1
ATOM 806 C C . GLY A 1 106 ? 26.615 16.505 -24.140 1.00 80.50 106 GLY A C 1
ATOM 807 O O . GLY A 1 106 ? 26.350 16.537 -22.942 1.00 80.50 106 GLY A O 1
ATOM 808 N N . PHE A 1 107 ? 26.621 17.600 -24.907 1.00 77.56 107 PHE A N 1
ATOM 809 C CA . PHE A 1 107 ? 26.319 18.948 -24.408 1.00 77.56 107 PHE A CA 1
ATOM 810 C C . PHE A 1 107 ? 24.836 19.126 -24.047 1.00 77.56 107 PHE A C 1
ATOM 812 O O . PHE A 1 107 ? 24.509 19.822 -23.092 1.00 77.56 107 PHE A O 1
ATOM 819 N N . ILE A 1 108 ? 23.941 18.462 -24.789 1.00 80.06 108 ILE A N 1
ATOM 820 C CA . ILE A 1 108 ? 22.530 18.293 -24.425 1.00 80.06 108 ILE A CA 1
ATOM 821 C C . ILE A 1 108 ? 22.388 16.864 -23.890 1.00 80.06 108 ILE A C 1
ATOM 823 O O . ILE A 1 108 ? 22.425 15.937 -24.702 1.00 80.06 108 ILE A O 1
ATOM 827 N N . PRO A 1 109 ? 22.234 16.668 -22.567 1.00 87.56 109 PRO A N 1
ATOM 828 C CA . PRO A 1 109 ? 22.169 15.341 -21.968 1.00 87.56 109 PRO A CA 1
ATOM 829 C C . PRO A 1 109 ? 21.027 14.514 -22.568 1.00 87.56 109 PRO A C 1
ATOM 831 O O . PRO A 1 109 ? 19.847 14.793 -22.336 1.00 87.56 109 PRO A O 1
ATOM 834 N N . LYS A 1 110 ? 21.386 13.503 -23.363 1.00 92.50 110 LYS A N 1
ATOM 835 C CA . LYS A 1 110 ? 20.438 12.588 -24.003 1.00 92.50 110 LYS A CA 1
ATOM 836 C C . LYS A 1 110 ? 20.965 11.162 -23.966 1.00 92.50 110 LYS A C 1
ATOM 838 O O . LYS A 1 110 ? 22.136 10.912 -24.245 1.00 92.50 110 LYS A O 1
ATOM 843 N N . ILE A 1 111 ? 20.072 10.223 -23.682 1.00 94.88 111 ILE A N 1
ATOM 844 C CA . ILE A 1 111 ? 20.343 8.792 -23.780 1.00 94.88 111 ILE A CA 1
ATOM 845 C C . ILE A 1 111 ? 20.320 8.384 -25.256 1.00 94.88 111 ILE A C 1
ATOM 847 O O 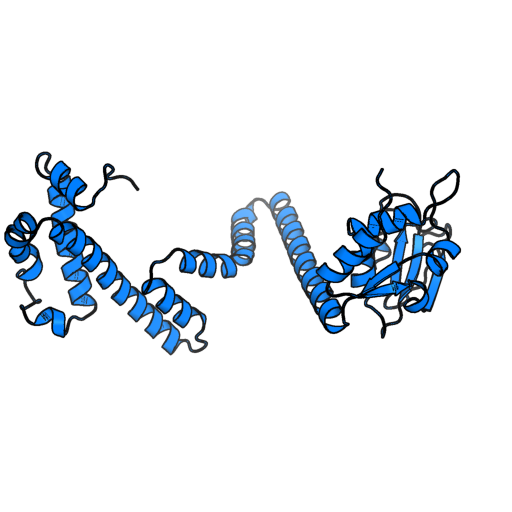. ILE A 1 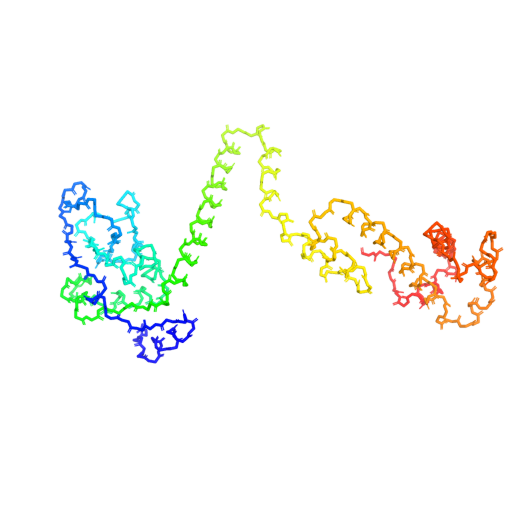111 ? 19.355 8.643 -25.980 1.00 94.88 111 ILE A O 1
ATOM 851 N N . THR A 1 112 ? 21.384 7.728 -25.714 1.00 93.75 112 THR A N 1
ATOM 852 C CA . THR A 1 112 ? 21.463 7.195 -27.081 1.00 93.75 112 THR A CA 1
ATOM 853 C C . THR A 1 112 ? 21.017 5.733 -27.131 1.00 93.75 112 THR A C 1
ATOM 855 O O . THR A 1 112 ? 21.169 4.997 -26.157 1.00 93.75 112 THR A O 1
ATOM 858 N N . LYS A 1 113 ? 20.527 5.267 -28.292 1.00 94.12 113 LYS A N 1
ATOM 859 C CA . LYS A 1 113 ? 20.220 3.837 -28.505 1.00 94.12 113 LYS A CA 1
ATOM 860 C C . LYS A 1 113 ? 21.440 2.947 -28.249 1.00 94.12 113 LYS A C 1
ATOM 862 O O . LYS A 1 113 ? 21.294 1.860 -27.707 1.00 94.12 113 LYS A O 1
ATOM 867 N N . ARG A 1 114 ? 22.641 3.427 -28.598 1.00 93.62 114 ARG A N 1
ATOM 868 C CA . ARG A 1 114 ? 23.897 2.731 -28.300 1.00 93.62 114 ARG A CA 1
ATOM 869 C C . ARG A 1 114 ? 24.078 2.553 -26.794 1.00 93.62 114 ARG A C 1
ATOM 871 O O . ARG A 1 114 ? 24.240 1.419 -26.381 1.00 93.62 114 ARG A O 1
ATOM 878 N N . ALA A 1 115 ? 23.970 3.625 -26.005 1.00 93.19 115 ALA A N 1
ATOM 879 C CA . ALA A 1 115 ? 24.118 3.566 -24.547 1.00 93.19 115 ALA A CA 1
ATOM 880 C C . ALA A 1 115 ? 23.106 2.610 -23.889 1.00 93.19 115 ALA A C 1
ATOM 882 O O . ALA A 1 115 ? 23.462 1.862 -22.984 1.00 93.19 115 ALA A O 1
ATOM 883 N N . LEU A 1 116 ? 21.861 2.569 -24.385 1.00 93.94 116 LEU A N 1
ATOM 884 C CA . LEU A 1 116 ? 20.862 1.595 -23.925 1.00 93.94 116 LEU A CA 1
ATOM 885 C C . LEU A 1 116 ? 21.291 0.141 -24.168 1.00 93.94 116 LEU A C 1
ATOM 887 O O . LEU A 1 116 ? 21.012 -0.720 -23.343 1.00 93.94 116 LEU A O 1
ATOM 891 N N . LEU A 1 117 ? 21.963 -0.139 -25.284 1.00 92.31 117 LEU A N 1
ATOM 892 C CA . LEU A 1 117 ? 22.408 -1.491 -25.627 1.00 92.31 117 LEU A CA 1
ATOM 893 C C . LEU A 1 117 ? 23.747 -1.860 -24.973 1.00 92.31 117 LEU A C 1
ATOM 895 O O . LEU A 1 117 ? 23.961 -3.020 -24.630 1.00 92.31 117 LEU A O 1
ATOM 899 N N . SER A 1 118 ? 24.665 -0.904 -24.812 1.00 89.81 118 SER A N 1
ATOM 900 C CA . SER A 1 118 ? 25.984 -1.170 -24.233 1.00 89.81 118 SER A CA 1
ATOM 901 C C . SER A 1 118 ? 25.959 -1.186 -22.709 1.00 89.81 118 SER A C 1
ATOM 903 O O . SER A 1 118 ? 26.475 -2.139 -22.124 1.00 89.81 118 SER A O 1
ATOM 905 N N . ASP A 1 119 ? 25.323 -0.192 -22.088 1.00 90.38 119 ASP A N 1
ATOM 906 C CA . ASP A 1 119 ? 25.641 0.202 -20.710 1.00 90.38 119 ASP A CA 1
ATOM 907 C C . ASP A 1 119 ? 24.430 0.179 -19.765 1.00 90.38 119 ASP A C 1
ATOM 909 O O . ASP A 1 119 ? 24.596 0.242 -18.547 1.00 90.38 119 ASP A O 1
ATOM 913 N N . ALA A 1 120 ? 23.201 0.098 -20.288 1.00 92.50 120 ALA A N 1
ATOM 914 C CA . ALA A 1 120 ? 22.015 0.079 -19.438 1.00 92.50 120 ALA A CA 1
ATOM 915 C C . ALA A 1 120 ? 21.865 -1.261 -18.711 1.00 92.50 120 ALA A C 1
ATOM 917 O O . ALA A 1 120 ? 21.880 -2.334 -19.318 1.00 92.50 120 ALA A O 1
ATOM 918 N N . VAL A 1 121 ? 21.653 -1.171 -17.400 1.00 92.44 121 VAL A N 1
ATOM 919 C CA . VAL A 1 121 ? 21.442 -2.308 -16.502 1.00 92.44 121 VAL A CA 1
ATOM 920 C C . VAL A 1 121 ? 20.062 -2.194 -15.869 1.00 92.44 121 VAL A C 1
ATO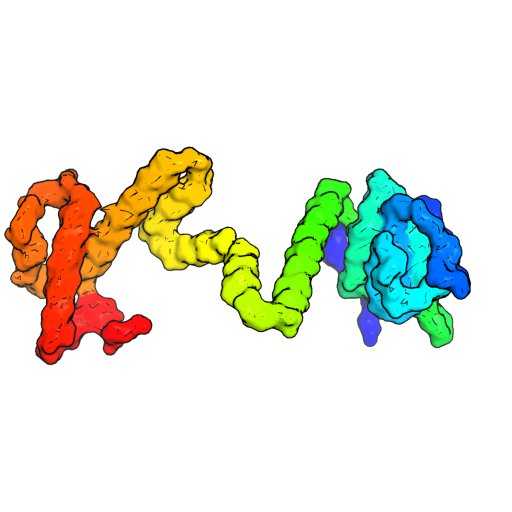M 922 O O . VAL A 1 121 ? 19.627 -1.103 -15.492 1.00 92.44 121 VAL A O 1
ATOM 925 N N . VAL A 1 122 ? 19.382 -3.329 -15.742 1.00 92.81 122 VAL A N 1
ATOM 926 C CA . VAL A 1 122 ? 18.100 -3.464 -15.047 1.00 92.81 122 VAL A CA 1
ATOM 927 C C . VAL A 1 122 ? 18.263 -4.498 -13.941 1.00 92.81 122 VAL A C 1
ATOM 929 O O . VAL A 1 122 ? 18.891 -5.533 -14.148 1.00 92.81 122 VAL A O 1
ATOM 932 N N . LEU A 1 123 ? 17.720 -4.216 -12.757 1.00 91.75 123 LEU A N 1
ATOM 933 C CA . LEU A 1 123 ? 17.642 -5.217 -11.697 1.00 91.75 123 LEU A CA 1
ATOM 934 C C . LEU A 1 123 ? 16.363 -6.019 -11.887 1.00 91.75 123 LEU A C 1
ATOM 936 O O . LEU A 1 123 ? 15.276 -5.456 -11.777 1.00 91.75 123 LEU A O 1
ATOM 940 N N . LEU A 1 124 ? 16.496 -7.311 -12.178 1.00 91.56 124 LEU A N 1
ATOM 941 C CA . LEU A 1 124 ? 15.361 -8.200 -12.383 1.00 91.56 124 LEU A CA 1
ATOM 942 C C . LEU A 1 124 ? 15.277 -9.256 -11.277 1.00 91.56 124 LEU A C 1
ATOM 944 O O . LEU A 1 124 ? 16.186 -10.079 -11.144 1.00 91.56 124 LEU A O 1
ATOM 948 N N . PRO A 1 125 ? 14.195 -9.264 -10.486 1.00 91.81 125 PRO A N 1
ATOM 949 C CA . PRO A 1 125 ? 13.865 -10.385 -9.629 1.00 91.81 125 PRO A CA 1
ATOM 950 C C . PRO A 1 125 ? 13.306 -11.556 -10.454 1.00 91.81 125 PRO A C 1
ATOM 952 O O . PRO A 1 125 ? 12.985 -11.386 -11.638 1.00 91.81 125 PRO A O 1
ATOM 955 N N . PRO A 1 126 ? 13.149 -12.745 -9.845 1.00 91.62 126 PRO A N 1
ATOM 956 C CA . PRO A 1 126 ? 12.483 -13.878 -10.480 1.00 91.62 126 PRO A CA 1
ATOM 957 C C . PRO A 1 126 ? 11.097 -13.510 -11.022 1.00 91.62 126 PRO A C 1
ATOM 959 O O . PRO A 1 126 ? 10.400 -12.664 -10.457 1.00 91.62 126 PRO A O 1
ATOM 962 N N . MET A 1 127 ? 10.669 -14.183 -12.092 1.00 90.44 127 MET A N 1
ATOM 963 C CA . MET A 1 127 ? 9.422 -13.871 -12.804 1.00 90.44 127 MET A CA 1
ATOM 964 C C . MET A 1 127 ? 8.181 -13.894 -11.894 1.00 90.44 127 MET A C 1
ATOM 966 O O . MET A 1 127 ? 7.266 -13.083 -12.047 1.00 90.44 127 MET A O 1
ATOM 970 N N . GLN A 1 128 ? 8.170 -14.784 -10.900 1.00 89.31 128 GLN A N 1
ATOM 971 C CA . GLN A 1 128 ? 7.110 -14.873 -9.896 1.00 89.31 128 GLN A CA 1
ATOM 972 C C . GLN A 1 128 ? 7.000 -13.575 -9.085 1.00 89.31 128 GLN A C 1
ATOM 974 O O . GLN A 1 128 ? 5.912 -13.016 -8.967 1.00 89.31 128 GLN A O 1
ATOM 979 N N . LEU A 1 129 ? 8.131 -13.048 -8.608 1.00 89.62 129 LEU A N 1
ATOM 980 C CA . LEU A 1 129 ? 8.166 -11.803 -7.842 1.00 89.62 129 LEU A CA 1
ATOM 981 C C . LEU A 1 129 ? 7.859 -10.587 -8.729 1.00 89.62 129 LEU A C 1
ATOM 983 O O . LEU A 1 129 ? 7.182 -9.663 -8.288 1.00 89.62 129 LEU A O 1
ATOM 987 N N . GLN A 1 130 ? 8.277 -10.587 -10.000 1.00 91.06 130 GLN A N 1
ATOM 988 C CA . GLN A 1 130 ? 7.854 -9.538 -10.938 1.00 91.06 130 GLN A CA 1
ATOM 989 C C . GLN A 1 130 ? 6.328 -9.522 -11.113 1.00 91.06 130 GLN A C 1
ATOM 991 O O . GLN A 1 130 ? 5.720 -8.453 -11.071 1.00 91.06 130 GLN A O 1
ATOM 996 N N . THR A 1 131 ? 5.711 -10.699 -11.265 1.00 90.62 131 THR A N 1
ATOM 997 C CA . THR A 1 131 ? 4.251 -10.845 -11.397 1.00 90.62 131 THR A CA 1
ATOM 998 C C . THR A 1 131 ? 3.534 -10.292 -10.168 1.00 90.62 131 THR A C 1
ATOM 1000 O O . THR A 1 131 ? 2.575 -9.533 -10.300 1.00 90.62 131 THR A O 1
ATOM 1003 N N . GLU A 1 132 ? 4.024 -10.629 -8.975 1.00 90.94 132 GLU A N 1
ATOM 1004 C CA . GLU A 1 132 ? 3.480 -10.144 -7.707 1.00 90.94 132 GLU A CA 1
ATOM 1005 C C . GLU A 1 132 ? 3.582 -8.617 -7.597 1.00 90.94 132 GLU A C 1
ATOM 1007 O O . GLU A 1 132 ? 2.578 -7.944 -7.359 1.00 90.94 132 GLU A O 1
ATOM 1012 N N . VAL A 1 133 ? 4.763 -8.050 -7.863 1.00 90.38 133 VAL A N 1
ATOM 1013 C CA . VAL A 1 133 ? 4.988 -6.597 -7.824 1.00 90.38 133 VAL A CA 1
ATOM 1014 C C . VAL A 1 133 ? 4.073 -5.866 -8.806 1.00 90.38 133 VAL A C 1
ATOM 1016 O O . VAL A 1 133 ? 3.455 -4.865 -8.440 1.00 90.38 133 VAL A O 1
ATOM 1019 N N . VAL A 1 134 ? 3.949 -6.358 -10.043 1.00 90.81 134 VAL A N 1
ATOM 1020 C CA . VAL A 1 134 ? 3.068 -5.760 -11.058 1.00 90.81 134 VAL A CA 1
ATOM 1021 C C . VAL A 1 134 ? 1.596 -5.881 -10.649 1.00 90.81 134 VAL A C 1
ATOM 1023 O O . VAL A 1 134 ? 0.843 -4.917 -10.795 1.00 90.81 134 VAL A O 1
ATOM 1026 N N . GLY A 1 135 ? 1.183 -7.020 -10.086 1.00 88.75 135 GLY A N 1
ATOM 1027 C CA . GLY A 1 135 ? -0.177 -7.233 -9.583 1.00 88.75 135 GLY A CA 1
ATOM 1028 C C . GLY A 1 135 ? -0.542 -6.290 -8.433 1.00 88.75 135 GLY A C 1
ATOM 1029 O O . GLY A 1 135 ? -1.601 -5.653 -8.457 1.00 88.75 135 GLY A O 1
ATOM 1030 N N . ILE A 1 136 ? 0.363 -6.125 -7.465 1.00 88.62 136 ILE A N 1
ATOM 1031 C CA . ILE A 1 136 ? 0.207 -5.172 -6.360 1.00 88.62 136 ILE A CA 1
ATOM 1032 C C . ILE A 1 136 ? 0.176 -3.740 -6.902 1.00 88.62 136 ILE A C 1
ATOM 1034 O O . ILE A 1 136 ? -0.707 -2.964 -6.536 1.00 88.62 136 ILE A O 1
ATOM 1038 N N . HIS A 1 137 ? 1.083 -3.385 -7.818 1.00 88.31 137 HIS A N 1
ATOM 1039 C CA . HIS A 1 137 ? 1.108 -2.052 -8.422 1.00 88.31 137 HIS A CA 1
ATOM 1040 C C . HIS A 1 137 ? -0.209 -1.717 -9.129 1.00 88.31 137 HIS A C 1
ATOM 1042 O O . HIS A 1 137 ? -0.753 -0.629 -8.929 1.00 88.31 137 HIS A O 1
ATOM 1048 N N . ARG A 1 138 ? -0.749 -2.654 -9.918 1.00 86.62 138 ARG A N 1
ATOM 1049 C CA . ARG A 1 138 ? -2.047 -2.498 -10.584 1.00 86.62 138 ARG A CA 1
ATOM 1050 C C . ARG A 1 138 ? -3.168 -2.285 -9.569 1.00 86.62 138 ARG A C 1
ATOM 1052 O O . ARG A 1 138 ? -3.931 -1.336 -9.711 1.00 86.62 138 ARG A O 1
ATOM 1059 N N . SER A 1 139 ? -3.195 -3.084 -8.504 1.00 84.50 139 SER A N 1
ATOM 1060 C CA . SER A 1 139 ? -4.182 -2.957 -7.423 1.00 84.50 139 SER A CA 1
ATOM 1061 C C . SER A 1 139 ? -4.113 -1.583 -6.741 1.00 84.50 139 SER A C 1
ATOM 1063 O O . SER A 1 139 ? -5.137 -0.940 -6.514 1.00 84.50 139 SER A O 1
ATOM 1065 N N . ILE A 1 140 ? -2.902 -1.080 -6.474 1.00 87.50 140 ILE A N 1
ATOM 1066 C CA . ILE A 1 140 ? -2.688 0.270 -5.928 1.00 87.50 140 ILE A CA 1
ATOM 1067 C C . ILE A 1 140 ? -3.205 1.335 -6.898 1.00 87.50 140 ILE A C 1
ATOM 1069 O O . ILE A 1 140 ? -3.898 2.263 -6.485 1.00 87.50 140 ILE A O 1
ATOM 1073 N N . ARG A 1 141 ? -2.894 1.214 -8.192 1.00 86.50 141 ARG A N 1
ATOM 1074 C CA . ARG A 1 141 ? -3.359 2.161 -9.214 1.00 86.50 141 ARG A CA 1
ATOM 1075 C C . ARG A 1 141 ? -4.875 2.184 -9.335 1.00 86.50 141 ARG A C 1
ATOM 1077 O O . ARG A 1 141 ? -5.445 3.267 -9.405 1.00 86.50 141 ARG A O 1
ATOM 1084 N N . GLU A 1 142 ? -5.524 1.029 -9.309 1.00 86.62 142 GLU A N 1
ATOM 1085 C CA . GLU A 1 142 ? -6.985 0.929 -9.310 1.00 86.62 142 GLU A CA 1
ATOM 1086 C C . GLU A 1 142 ? -7.600 1.615 -8.084 1.00 86.62 142 GLU A C 1
ATOM 1088 O O . GLU A 1 142 ? -8.591 2.335 -8.217 1.00 86.62 142 GLU A O 1
ATOM 1093 N N . MET A 1 143 ? -6.994 1.459 -6.901 1.00 84.25 143 MET A N 1
ATOM 1094 C CA . MET A 1 143 ? -7.431 2.167 -5.694 1.00 84.25 143 MET A CA 1
ATOM 1095 C C . MET A 1 143 ? -7.250 3.682 -5.813 1.00 84.25 143 MET A C 1
ATOM 1097 O O . MET A 1 143 ? -8.176 4.421 -5.484 1.00 84.25 143 MET A O 1
ATOM 1101 N N . ILE A 1 144 ? -6.112 4.151 -6.333 1.00 87.69 144 ILE A N 1
ATOM 1102 C CA . ILE A 1 144 ? -5.875 5.583 -6.580 1.00 87.69 144 ILE A CA 1
ATOM 1103 C C . ILE A 1 144 ? -6.923 6.139 -7.550 1.00 87.69 144 ILE A C 1
ATOM 1105 O O . ILE A 1 144 ? -7.561 7.136 -7.236 1.00 87.69 144 ILE A O 1
ATOM 1109 N N . LEU A 1 145 ? -7.167 5.471 -8.681 1.00 87.62 145 LEU A N 1
ATOM 1110 C CA . LEU A 1 145 ? -8.158 5.913 -9.669 1.00 87.62 145 LEU A CA 1
ATOM 1111 C C . LEU A 1 145 ? -9.575 5.965 -9.082 1.00 87.62 145 LEU A C 1
ATOM 1113 O O . LEU A 1 145 ? -10.326 6.897 -9.365 1.00 87.62 145 LEU A O 1
ATOM 1117 N N . ARG A 1 146 ? -9.941 4.993 -8.237 1.00 85.62 146 ARG A N 1
ATOM 1118 C CA . ARG A 1 146 ? -11.217 5.005 -7.504 1.00 85.62 146 ARG A CA 1
ATOM 1119 C C . ARG A 1 146 ? -11.310 6.179 -6.534 1.00 85.62 146 ARG A C 1
ATOM 1121 O O . ARG A 1 146 ? -12.360 6.810 -6.453 1.00 85.62 146 ARG A O 1
ATOM 1128 N N . LEU A 1 147 ? -10.231 6.486 -5.814 1.00 87.69 147 LEU A N 1
ATOM 1129 C CA . LEU A 1 147 ? -10.176 7.642 -4.919 1.00 87.69 147 LEU A CA 1
ATOM 1130 C C . LEU A 1 147 ? -10.295 8.959 -5.695 1.00 87.69 147 LEU A C 1
ATOM 1132 O O . LEU A 1 147 ? -11.087 9.810 -5.303 1.00 87.69 147 LEU A O 1
ATOM 1136 N N . GLU A 1 148 ? -9.591 9.100 -6.819 1.00 89.25 148 GLU A N 1
ATOM 1137 C CA . GLU A 1 148 ? -9.684 10.272 -7.702 1.00 89.25 148 GLU A CA 1
ATOM 1138 C C . GLU A 1 148 ? -11.091 10.435 -8.304 1.00 89.25 148 GLU A C 1
ATOM 1140 O O . GLU A 1 148 ? -11.574 11.553 -8.495 1.00 89.25 148 GLU A O 1
ATOM 1145 N N . ASP A 1 149 ? -11.776 9.334 -8.623 1.00 87.56 149 ASP A N 1
ATOM 1146 C CA . ASP A 1 149 ? -13.169 9.367 -9.082 1.00 87.56 149 ASP A CA 1
ATOM 1147 C C . ASP A 1 149 ? -14.128 9.789 -7.957 1.00 87.56 149 ASP A C 1
ATOM 1149 O O . ASP A 1 149 ? -14.994 10.645 -8.150 1.00 87.56 149 ASP A O 1
ATOM 1153 N N . HIS A 1 150 ? -13.927 9.271 -6.743 1.00 85.31 150 HIS A N 1
ATOM 1154 C CA . HIS A 1 150 ? -14.672 9.691 -5.556 1.00 85.31 150 HIS A CA 1
ATOM 1155 C C . HIS A 1 150 ? -14.446 11.166 -5.200 1.00 85.31 150 HIS A C 1
ATOM 1157 O O . HIS A 1 150 ? -15.400 11.857 -4.837 1.00 85.31 150 HIS A O 1
ATOM 1163 N N . GLU A 1 151 ? -13.220 11.667 -5.342 1.00 85.88 151 GLU A N 1
ATOM 1164 C CA . GLU A 1 151 ? -12.895 13.081 -5.162 1.00 85.88 151 GLU A CA 1
ATOM 1165 C C . GLU A 1 151 ? -13.617 13.947 -6.204 1.00 85.88 151 GLU A C 1
ATOM 1167 O O . GLU A 1 151 ? -14.299 14.911 -5.849 1.00 85.88 151 GLU A O 1
ATOM 1172 N N . ARG A 1 152 ? -13.565 13.572 -7.490 1.00 88.12 152 ARG A N 1
ATOM 1173 C CA . ARG A 1 152 ? -14.311 14.267 -8.554 1.00 88.12 152 ARG A CA 1
ATOM 1174 C C . ARG A 1 152 ? -15.822 14.254 -8.306 1.00 88.12 152 ARG A C 1
ATOM 1176 O O . ARG A 1 152 ? -16.495 15.266 -8.527 1.00 88.12 152 ARG A O 1
ATOM 1183 N N . ALA A 1 153 ? -16.370 13.141 -7.820 1.00 83.44 153 ALA A N 1
ATOM 1184 C CA . ALA A 1 153 ? -17.780 13.029 -7.456 1.00 83.44 153 ALA A CA 1
ATOM 1185 C C . ALA A 1 153 ? -18.154 13.954 -6.286 1.00 83.44 153 ALA A C 1
ATOM 1187 O O . ALA A 1 153 ? -19.216 14.570 -6.316 1.00 83.44 153 ALA A O 1
ATOM 1188 N N . LEU A 1 154 ? -17.279 14.106 -5.287 1.00 84.00 154 LEU A N 1
ATOM 1189 C CA . LEU A 1 154 ? -17.503 15.006 -4.155 1.00 84.00 154 LEU A CA 1
ATOM 1190 C C . LEU A 1 154 ? -17.655 16.464 -4.613 1.00 84.00 154 LEU A C 1
ATOM 1192 O O . LEU A 1 154 ? -18.606 17.138 -4.213 1.00 84.00 154 LEU A O 1
ATOM 1196 N N . TRP A 1 155 ? -16.754 16.926 -5.484 1.00 86.44 155 TRP A N 1
ATOM 1197 C CA . TRP A 1 155 ? -16.757 18.303 -5.986 1.00 86.44 155 TRP A CA 1
ATOM 1198 C C . TRP A 1 155 ? -17.867 18.580 -7.004 1.00 86.44 155 TRP A C 1
ATOM 1200 O O . TRP A 1 155 ? -18.397 19.688 -7.048 1.00 86.44 155 TRP A O 1
ATOM 1210 N N . SER A 1 156 ? -18.267 17.581 -7.794 1.00 86.25 156 SER A N 1
ATOM 1211 C CA . SER A 1 156 ? -19.371 17.721 -8.757 1.00 86.25 156 SER A CA 1
ATOM 1212 C C . SER A 1 156 ? -20.756 17.493 -8.141 1.00 86.25 156 SER A C 1
ATOM 1214 O O . SER A 1 156 ? -21.753 17.992 -8.665 1.00 86.25 156 SER A O 1
ATOM 1216 N N . ARG A 1 157 ? -20.850 16.747 -7.030 1.00 83.25 157 ARG A N 1
ATOM 1217 C CA . ARG A 1 157 ? -22.109 16.345 -6.384 1.00 83.25 157 ARG A CA 1
ATOM 1218 C C . ARG A 1 157 ? -21.992 16.376 -4.861 1.00 83.25 157 ARG A C 1
ATOM 1220 O O . ARG A 1 157 ? -22.072 15.348 -4.192 1.00 83.25 157 ARG A O 1
ATOM 1227 N N . ALA A 1 158 ? -21.924 17.579 -4.292 1.00 77.25 158 ALA A N 1
ATOM 1228 C CA . ALA A 1 158 ? -21.784 17.790 -2.845 1.00 77.25 158 ALA A CA 1
ATOM 1229 C C . ALA A 1 158 ? -22.836 17.055 -1.977 1.00 77.25 158 ALA A C 1
ATOM 1231 O O . ALA A 1 158 ? -22.556 16.684 -0.838 1.00 77.25 158 ALA A O 1
ATOM 1232 N N . ARG A 1 159 ? -24.039 16.775 -2.509 1.00 82.00 159 ARG A N 1
ATOM 1233 C CA . ARG A 1 159 ? -25.080 15.994 -1.804 1.00 82.00 159 ARG A CA 1
ATOM 1234 C C . ARG A 1 159 ? -24.720 14.512 -1.606 1.00 82.00 159 ARG A C 1
ATOM 1236 O O . ARG A 1 159 ? -25.296 13.872 -0.732 1.00 82.00 159 ARG A O 1
ATOM 1243 N N . GLU A 1 160 ? -23.768 13.963 -2.364 1.00 82.19 160 GLU A N 1
ATOM 1244 C CA . GLU A 1 160 ? -23.309 12.569 -2.242 1.00 82.19 160 GLU A CA 1
ATOM 1245 C C . GLU A 1 160 ? -22.177 12.386 -1.205 1.00 82.19 160 GLU A C 1
ATOM 1247 O O . GLU A 1 160 ? -21.668 11.276 -1.041 1.00 82.19 160 GLU A O 1
ATOM 1252 N N . ALA A 1 161 ? -21.809 13.424 -0.440 1.00 85.00 161 ALA A N 1
ATOM 1253 C CA . ALA A 1 161 ? -20.691 13.384 0.513 1.00 85.00 161 ALA A CA 1
ATOM 1254 C C . ALA A 1 161 ? -20.754 12.212 1.517 1.00 85.00 161 ALA A C 1
ATOM 1256 O O . ALA A 1 161 ? -19.741 11.571 1.796 1.00 85.00 161 ALA A O 1
ATOM 1257 N N . GLN A 1 162 ? -21.943 11.864 2.026 1.00 81.44 162 GLN A N 1
ATOM 1258 C CA . GLN A 1 162 ? -22.102 10.720 2.940 1.00 81.44 162 GLN A CA 1
ATOM 1259 C C . GLN A 1 162 ? -21.859 9.363 2.262 1.00 81.44 162 GLN A C 1
ATOM 1261 O O . GLN A 1 162 ? -21.381 8.426 2.902 1.00 81.44 162 GLN A O 1
ATOM 1266 N N . LYS A 1 163 ? -22.164 9.241 0.968 1.00 81.44 163 LYS A N 1
ATOM 1267 C CA . LYS A 1 163 ? -21.914 8.027 0.182 1.00 81.44 163 LYS A CA 1
ATOM 1268 C C . LYS A 1 163 ? -20.420 7.869 -0.100 1.00 81.44 163 LYS A C 1
ATOM 1270 O O . LYS A 1 163 ? -19.881 6.785 0.108 1.00 81.44 163 LYS A O 1
ATOM 1275 N N . VAL A 1 164 ? -19.750 8.964 -0.469 1.00 81.94 164 VAL A N 1
ATOM 1276 C CA . VAL A 1 164 ? -18.289 9.011 -0.646 1.00 81.94 164 VAL A CA 1
ATOM 1277 C C . VAL A 1 164 ? -17.572 8.646 0.658 1.00 81.94 164 VAL A C 1
ATOM 1279 O O . VAL A 1 164 ? -16.691 7.790 0.648 1.00 81.94 164 VAL A O 1
ATOM 1282 N N . ARG A 1 165 ? -18.014 9.185 1.805 1.00 81.94 165 ARG A N 1
ATOM 1283 C CA . ARG A 1 165 ? -17.461 8.837 3.127 1.00 81.94 165 ARG A CA 1
ATOM 1284 C C . ARG A 1 165 ? -17.502 7.331 3.406 1.00 81.94 165 ARG A C 1
ATOM 1286 O O . ARG A 1 165 ? -16.517 6.775 3.882 1.00 81.94 165 ARG A O 1
ATOM 1293 N N . LYS A 1 166 ? -18.626 6.665 3.116 1.00 80.38 166 LYS A N 1
ATOM 1294 C CA . LYS A 1 166 ? -18.765 5.209 3.307 1.00 80.38 166 LYS A CA 1
ATOM 1295 C C . LYS A 1 166 ? -17.853 4.413 2.371 1.00 80.38 166 LYS A C 1
ATOM 1297 O O . LYS A 1 166 ? -17.248 3.443 2.816 1.00 80.38 166 LYS A O 1
ATOM 1302 N N . ALA A 1 167 ? -17.740 4.827 1.108 1.00 76.88 167 ALA A N 1
ATOM 1303 C CA . ALA A 1 167 ? -16.869 4.174 0.133 1.00 76.88 167 ALA A CA 1
ATOM 1304 C C . ALA A 1 167 ? -15.393 4.249 0.559 1.00 76.88 167 ALA A C 1
ATOM 1306 O O . ALA A 1 167 ? -14.725 3.219 0.616 1.00 76.88 167 ALA A O 1
ATOM 1307 N N . VAL A 1 168 ? -14.921 5.428 0.976 1.00 80.44 168 VAL A N 1
ATOM 1308 C CA . VAL A 1 168 ? -13.551 5.611 1.486 1.00 80.44 168 VAL A CA 1
ATOM 1309 C C . VAL A 1 168 ? -13.310 4.789 2.756 1.00 80.44 168 VAL A C 1
ATOM 1311 O O . VAL A 1 168 ? -12.304 4.097 2.847 1.00 80.44 168 VAL A O 1
ATOM 1314 N N . ALA A 1 169 ? -14.252 4.782 3.705 1.00 75.25 169 ALA A N 1
ATOM 1315 C CA . ALA A 1 169 ? -14.122 3.993 4.934 1.00 75.25 169 ALA A CA 1
ATOM 1316 C C . ALA A 1 169 ? -14.055 2.476 4.678 1.00 75.25 169 ALA A C 1
ATOM 1318 O O . ALA A 1 169 ? -13.411 1.751 5.429 1.00 75.25 169 ALA A O 1
ATOM 1319 N N . SER A 1 170 ? -14.704 1.972 3.623 1.00 71.44 170 SER A N 1
ATOM 1320 C CA . SER A 1 170 ? -14.638 0.547 3.273 1.00 71.44 170 SER A CA 1
ATOM 1321 C C . SER A 1 170 ? -13.259 0.110 2.765 1.00 71.44 170 SER A C 1
ATOM 1323 O O . SER A 1 170 ? -12.888 -1.047 2.949 1.00 71.44 170 SER A O 1
ATOM 1325 N N . LEU A 1 171 ? -12.473 1.036 2.199 1.00 70.00 171 LEU A N 1
ATOM 1326 C CA . LEU A 1 171 ? -11.105 0.765 1.745 1.00 70.00 171 LEU A CA 1
ATOM 1327 C C . LEU A 1 171 ? -10.136 0.527 2.919 1.00 70.00 171 LEU A C 1
ATOM 1329 O O . LEU A 1 171 ? -9.117 -0.121 2.720 1.00 70.00 171 LEU A O 1
ATOM 1333 N N . SER A 1 172 ? -10.466 0.983 4.136 1.00 63.94 172 SER A N 1
ATOM 1334 C CA . SER A 1 172 ? -9.612 0.870 5.333 1.00 63.94 172 SER A CA 1
ATOM 1335 C C . SER A 1 172 ? -10.049 -0.207 6.341 1.00 63.94 172 SER A C 1
ATOM 1337 O O . SER A 1 172 ? -9.421 -0.363 7.384 1.00 63.94 172 SER A O 1
ATOM 1339 N N . GLN A 1 173 ? -11.152 -0.931 6.103 1.00 59.78 173 GLN A N 1
ATOM 1340 C CA . GLN A 1 173 ? -11.792 -1.751 7.149 1.00 59.78 173 GLN A CA 1
ATOM 1341 C C . GLN A 1 173 ? -11.017 -3.010 7.567 1.00 59.78 173 GLN A C 1
ATOM 1343 O O . GLN A 1 173 ? -11.132 -3.414 8.722 1.00 59.78 173 GLN A O 1
ATOM 1348 N N . LYS A 1 174 ? -10.247 -3.638 6.669 1.00 59.12 174 LYS A N 1
ATOM 1349 C CA . LYS A 1 174 ? -9.507 -4.868 7.009 1.00 59.12 174 LYS A CA 1
ATOM 1350 C C . LYS A 1 174 ? -8.342 -4.589 7.960 1.00 59.12 174 LYS A C 1
ATOM 1352 O O . LYS A 1 174 ? -8.267 -5.205 9.016 1.00 59.12 174 LYS A O 1
ATOM 1357 N N . GLU A 1 175 ? -7.533 -3.580 7.651 1.00 62.72 175 GLU A N 1
ATOM 1358 C CA . GLU A 1 175 ? -6.439 -3.134 8.524 1.00 62.72 175 GLU A CA 1
ATOM 1359 C C . GLU A 1 175 ? -6.960 -2.569 9.854 1.00 62.72 175 GLU A C 1
ATOM 1361 O O . GLU A 1 175 ? -6.342 -2.769 10.896 1.00 62.72 175 GLU A O 1
ATOM 1366 N N . ALA A 1 176 ? -8.131 -1.919 9.854 1.00 68.81 176 ALA A N 1
ATOM 1367 C CA . ALA A 1 176 ? -8.710 -1.345 11.067 1.00 68.81 176 ALA A CA 1
ATOM 1368 C C . ALA A 1 176 ? -9.121 -2.400 12.110 1.00 68.81 176 ALA A C 1
ATOM 1370 O O . ALA A 1 176 ? -8.970 -2.154 13.306 1.00 68.81 176 ALA A O 1
ATOM 1371 N N . PHE A 1 177 ? -9.640 -3.561 11.687 1.00 81.81 177 PHE A N 1
ATOM 1372 C CA . PHE A 1 177 ? -10.001 -4.630 12.623 1.00 81.81 177 PHE A CA 1
ATOM 1373 C C . PHE A 1 177 ? -8.753 -5.274 13.231 1.00 81.81 177 PHE A C 1
ATOM 1375 O O . PHE A 1 177 ? -8.649 -5.356 14.450 1.00 81.81 177 PHE A O 1
ATOM 1382 N N . GLU A 1 178 ? -7.798 -5.684 12.396 1.00 83.44 178 GLU A N 1
ATOM 1383 C CA . GLU A 1 178 ? -6.555 -6.323 12.841 1.00 83.44 178 GLU A CA 1
ATOM 1384 C C . GLU A 1 178 ? -5.747 -5.389 13.750 1.00 83.44 178 GLU A C 1
ATOM 1386 O O . GLU A 1 178 ? -5.386 -5.764 14.864 1.00 83.44 178 GLU A O 1
ATOM 1391 N N . SER A 1 179 ? -5.579 -4.127 13.342 1.00 80.06 179 SER A N 1
ATOM 1392 C CA . SER A 1 179 ? -4.893 -3.118 14.151 1.00 80.06 179 SER A CA 1
ATOM 1393 C C . SER A 1 179 ? -5.582 -2.866 15.490 1.00 80.06 179 SER A C 1
ATOM 1395 O O . SER A 1 179 ? -4.895 -2.565 16.462 1.00 80.06 179 SER A O 1
ATOM 1397 N N . TRP A 1 180 ? -6.912 -2.958 15.567 1.00 88.19 180 TRP A N 1
ATOM 1398 C CA . TRP A 1 180 ? -7.627 -2.843 16.836 1.00 88.19 180 TRP A CA 1
ATOM 1399 C C . TRP A 1 180 ? -7.420 -4.077 17.719 1.00 88.19 180 TRP A C 1
ATOM 1401 O O . TRP A 1 180 ? -7.167 -3.918 18.913 1.00 88.19 180 TRP A O 1
ATOM 1411 N N . VAL A 1 181 ? -7.475 -5.290 17.155 1.00 91.06 181 VAL A N 1
ATOM 1412 C CA . VAL A 1 181 ? -7.254 -6.539 17.906 1.00 91.06 181 VAL A CA 1
ATOM 1413 C C . VAL A 1 181 ? -5.869 -6.555 18.559 1.00 91.06 181 VAL A C 1
ATOM 1415 O O . VAL A 1 181 ? -5.762 -6.963 19.713 1.00 91.06 181 VAL A O 1
ATOM 1418 N N . GLU A 1 182 ? -4.844 -6.027 17.883 1.00 86.12 182 GLU A N 1
ATOM 1419 C CA . GLU A 1 182 ? -3.483 -5.868 18.426 1.00 86.12 182 GLU A CA 1
ATOM 1420 C C . GLU A 1 182 ? -3.401 -4.942 19.657 1.00 86.12 182 GLU A C 1
ATOM 1422 O O . GLU A 1 182 ? -2.465 -5.036 20.447 1.00 86.12 182 GLU A O 1
ATOM 1427 N N . THR A 1 183 ? -4.385 -4.061 19.877 1.00 88.81 183 THR A N 1
ATOM 1428 C CA . THR A 1 183 ? -4.428 -3.210 21.085 1.00 88.81 183 THR A CA 1
ATOM 1429 C C . THR A 1 183 ? -5.021 -3.909 22.306 1.00 88.81 183 THR A C 1
ATOM 1431 O O . THR A 1 183 ? -4.910 -3.403 23.425 1.00 88.81 183 THR A O 1
ATOM 1434 N N . LEU A 1 184 ? -5.682 -5.053 22.114 1.00 93.06 184 LEU A N 1
ATOM 1435 C CA . LEU A 1 184 ? -6.376 -5.741 23.193 1.00 93.06 184 LEU A CA 1
ATOM 1436 C C . LEU A 1 184 ? -5.417 -6.645 23.980 1.00 93.06 184 LEU A C 1
ATOM 1438 O O . LEU A 1 184 ? -4.536 -7.286 23.407 1.00 93.06 184 LEU A O 1
ATOM 1442 N N . PRO A 1 185 ? -5.609 -6.776 25.302 1.00 92.50 185 PRO A N 1
ATOM 1443 C CA . PRO A 1 185 ? -4.800 -7.677 26.104 1.00 92.50 185 PRO A CA 1
ATOM 1444 C C . PRO A 1 185 ? -5.101 -9.144 25.772 1.00 92.50 185 PRO A C 1
ATOM 1446 O O . PRO A 1 185 ? -6.221 -9.521 25.407 1.00 92.50 185 PRO A O 1
ATOM 1449 N N . PHE A 1 186 ? -4.115 -10.011 25.994 1.00 86.44 186 PHE A N 1
ATOM 1450 C CA . PHE A 1 186 ? -4.372 -11.443 26.116 1.00 86.44 186 PHE A CA 1
ATOM 1451 C C . PHE A 1 186 ? -5.272 -11.701 27.348 1.00 86.44 186 PHE A C 1
ATOM 1453 O O . PHE A 1 186 ? -5.014 -11.110 28.399 1.00 86.44 186 PHE A O 1
ATOM 1460 N N . PRO A 1 187 ? -6.314 -12.561 27.277 1.00 90.19 187 PRO A N 1
ATOM 1461 C CA . PRO A 1 187 ? -6.681 -13.460 26.175 1.00 90.19 187 PRO A CA 1
ATOM 1462 C C . PRO A 1 187 ? -7.690 -12.891 25.160 1.00 90.19 187 PRO A C 1
ATOM 1464 O O . PRO A 1 187 ? -7.982 -13.567 24.175 1.00 90.19 187 PRO A O 1
ATOM 1467 N N . LEU A 1 188 ? -8.219 -11.680 25.356 1.00 94.75 188 LEU A N 1
ATOM 1468 C CA . LEU A 1 188 ? -9.288 -11.104 24.523 1.00 94.75 188 LEU A CA 1
ATOM 1469 C C . LEU A 1 188 ? -8.908 -11.043 23.038 1.00 94.75 188 LEU A C 1
ATOM 1471 O O . LEU A 1 188 ? -9.678 -11.494 22.188 1.00 94.75 188 LEU A O 1
ATOM 1475 N N . ALA A 1 189 ? -7.689 -10.581 22.743 1.00 94.75 189 ALA A N 1
ATOM 1476 C CA . ALA A 1 189 ? -7.155 -10.550 21.382 1.00 94.75 189 ALA A CA 1
ATOM 1477 C C . ALA A 1 189 ? -7.153 -11.942 20.729 1.00 94.75 189 ALA A C 1
ATOM 1479 O O . ALA A 1 189 ? -7.561 -12.105 19.583 1.00 94.75 189 ALA A O 1
ATOM 1480 N N . SER A 1 190 ? -6.763 -12.980 21.478 1.00 95.50 190 SER A N 1
ATOM 1481 C CA . SER A 1 190 ? -6.650 -14.343 20.942 1.00 95.50 190 SER A CA 1
ATOM 1482 C C . SER A 1 190 ? -7.997 -14.942 20.519 1.00 95.50 190 SER A C 1
ATOM 1484 O O . SER A 1 190 ? -8.057 -15.709 19.559 1.00 95.50 190 SER A O 1
ATOM 1486 N N . ILE A 1 191 ? -9.092 -14.564 21.188 1.00 95.56 191 ILE A N 1
ATOM 1487 C CA . ILE A 1 191 ? -10.444 -15.011 20.829 1.00 95.56 191 ILE A CA 1
ATOM 1488 C C . ILE A 1 191 ? -10.898 -14.326 19.535 1.00 95.56 191 ILE A C 1
ATOM 1490 O O . ILE A 1 191 ? -11.463 -14.978 18.658 1.00 95.56 191 ILE A O 1
ATOM 1494 N N . LEU A 1 192 ? -10.600 -13.032 19.375 1.00 95.12 192 LEU A N 1
ATOM 1495 C CA . LEU A 1 192 ? -10.919 -12.299 18.149 1.00 95.12 192 LEU A CA 1
ATOM 1496 C C . LEU A 1 192 ? -10.064 -12.732 16.956 1.00 95.12 192 LEU A C 1
ATOM 1498 O O . LEU A 1 192 ? -10.570 -12.765 15.837 1.00 95.12 192 LEU A O 1
ATOM 1502 N N . TRP A 1 193 ? -8.817 -13.146 17.183 1.00 94.50 193 TRP A N 1
ATOM 1503 C CA . TRP A 1 193 ? -8.006 -13.774 16.141 1.00 94.50 193 TRP A CA 1
ATOM 1504 C C . TRP A 1 193 ? -8.598 -15.106 15.669 1.00 94.50 193 TRP A C 1
ATOM 1506 O O . TRP A 1 193 ? -8.657 -15.352 14.465 1.00 94.50 193 TRP A O 1
ATOM 1516 N N . ARG A 1 194 ? -9.125 -15.934 16.585 1.00 92.81 194 ARG A N 1
ATOM 1517 C CA . ARG A 1 194 ? -9.865 -17.157 16.216 1.00 92.81 194 ARG A CA 1
ATOM 1518 C C . ARG A 1 194 ? -11.141 -16.840 15.441 1.00 92.81 194 ARG A C 1
ATOM 1520 O O . ARG A 1 194 ? -11.380 -17.443 14.402 1.00 92.81 194 ARG A O 1
ATOM 1527 N N . TYR A 1 195 ? -11.908 -15.845 15.891 1.00 94.12 195 TYR A N 1
ATOM 1528 C CA . TYR A 1 195 ? -13.057 -15.333 15.142 1.00 94.12 195 TYR A CA 1
ATOM 1529 C C . TYR A 1 195 ? -12.668 -14.906 13.724 1.00 94.12 195 TYR A C 1
ATOM 1531 O O . TYR A 1 195 ? -13.377 -15.224 12.776 1.00 94.12 195 TYR A O 1
ATOM 1539 N N . HIS A 1 196 ? -11.559 -14.185 13.564 1.00 90.25 196 HIS A N 1
ATOM 1540 C CA . HIS A 1 196 ? -11.120 -13.690 12.265 1.00 90.25 196 HIS A CA 1
ATOM 1541 C C . HIS A 1 196 ? -10.722 -14.826 11.315 1.00 90.25 196 HIS A C 1
ATOM 1543 O O . HIS A 1 196 ? -11.114 -14.805 10.147 1.00 90.25 196 HIS A O 1
ATOM 1549 N N . ALA A 1 197 ? -9.993 -15.821 11.828 1.00 90.56 197 ALA A N 1
ATOM 1550 C CA . ALA A 1 197 ? -9.483 -16.953 11.059 1.00 90.56 197 ALA A CA 1
ATOM 1551 C C . ALA A 1 197 ? -10.571 -17.954 10.624 1.00 90.56 197 ALA A C 1
ATOM 1553 O O . ALA A 1 197 ? -10.384 -18.655 9.631 1.00 90.56 197 ALA A O 1
ATOM 1554 N N . ASP A 1 198 ? -11.701 -18.026 11.333 1.00 91.12 198 ASP A N 1
ATOM 1555 C CA . ASP A 1 198 ? -12.760 -18.990 11.026 1.00 91.12 198 ASP A CA 1
ATOM 1556 C C . ASP A 1 198 ? -13.636 -18.583 9.827 1.00 91.12 198 ASP A C 1
ATOM 1558 O O . ASP A 1 198 ? -14.100 -17.443 9.695 1.00 91.12 198 ASP A O 1
ATOM 1562 N N . ALA A 1 199 ? -13.918 -19.546 8.947 1.00 83.56 199 ALA A N 1
ATOM 1563 C CA . ALA A 1 199 ? -14.771 -19.346 7.773 1.00 83.56 199 ALA A CA 1
ATOM 1564 C C . ALA A 1 199 ? -16.264 -19.569 8.077 1.00 83.56 199 ALA A C 1
ATOM 1566 O O . ALA A 1 199 ? -17.126 -18.930 7.470 1.00 83.56 199 ALA A O 1
ATOM 1567 N N . GLU A 1 200 ? -16.582 -20.450 9.029 1.00 90.19 200 GLU A N 1
ATOM 1568 C CA . GLU A 1 200 ? -17.956 -20.848 9.332 1.00 90.19 200 GLU A CA 1
ATOM 1569 C C . GLU A 1 200 ? -18.680 -19.827 10.219 1.00 90.19 200 GLU A C 1
ATOM 1571 O O . GLU A 1 200 ? -18.229 -19.476 11.313 1.00 90.19 200 GLU A O 1
ATOM 1576 N N . SER A 1 201 ? -19.866 -19.381 9.789 1.00 86.44 201 SER A N 1
ATOM 1577 C CA . SER A 1 201 ? -20.648 -18.371 10.519 1.00 86.44 201 SER A CA 1
ATOM 1578 C C . SER A 1 201 ? -21.072 -18.822 11.923 1.00 86.44 201 SER A C 1
ATOM 1580 O O . SER A 1 201 ? -21.157 -17.997 12.832 1.00 86.44 201 SER A O 1
ATOM 1582 N N . TYR A 1 202 ? -21.323 -20.120 12.120 1.00 89.50 202 TYR A N 1
ATOM 1583 C CA . TYR A 1 202 ? -21.686 -20.670 13.429 1.00 89.50 202 TYR A CA 1
ATOM 1584 C C . TYR A 1 202 ? -20.526 -20.574 14.431 1.00 89.50 202 TYR A C 1
ATOM 1586 O O . TYR A 1 202 ? -20.706 -20.056 15.535 1.00 89.50 202 TYR A O 1
ATOM 1594 N N . LEU A 1 203 ? -19.321 -20.986 14.023 1.00 89.19 203 LEU A N 1
ATOM 1595 C CA . LEU A 1 203 ? -18.114 -20.887 14.848 1.00 89.19 203 LEU A CA 1
ATOM 1596 C C . LEU A 1 203 ? -17.771 -19.430 15.160 1.00 89.19 203 LEU A C 1
ATOM 1598 O O . LEU A 1 203 ? -17.481 -19.092 16.306 1.00 89.19 203 LEU A O 1
ATOM 1602 N N . LYS A 1 204 ? -17.922 -18.537 14.178 1.00 92.00 204 LYS A N 1
ATOM 1603 C CA . LYS A 1 204 ? -17.775 -17.090 14.373 1.00 92.00 204 LYS A CA 1
ATOM 1604 C C . LYS A 1 204 ? -18.684 -16.541 15.472 1.00 92.00 204 LYS A C 1
ATOM 1606 O O . LYS A 1 204 ? -18.205 -15.838 16.360 1.00 92.00 204 LYS A O 1
ATOM 1611 N N . ASN A 1 205 ? -19.968 -16.896 15.465 1.00 91.94 205 ASN A N 1
ATOM 1612 C CA . ASN A 1 205 ? -20.877 -16.502 16.544 1.00 91.94 205 ASN A CA 1
ATOM 1613 C C . ASN A 1 205 ? -20.430 -17.058 17.904 1.00 91.94 205 ASN A C 1
ATOM 1615 O O . ASN A 1 205 ? -20.457 -16.330 18.896 1.00 91.94 205 ASN A O 1
ATOM 1619 N N . SER A 1 206 ? -19.966 -18.310 17.954 1.00 92.56 206 SER A N 1
ATOM 1620 C CA . SER A 1 206 ? -19.441 -18.900 19.190 1.00 92.56 206 SER A CA 1
ATOM 1621 C C . SER A 1 206 ? -18.226 -18.139 19.729 1.00 92.56 206 SER A C 1
ATOM 1623 O O . SER A 1 206 ? -18.157 -17.886 20.930 1.00 92.56 206 SER A O 1
ATOM 1625 N N . HIS A 1 207 ? -17.287 -17.733 18.870 1.00 94.19 207 HIS A N 1
ATOM 1626 C CA . HIS A 1 207 ? -16.123 -16.943 19.291 1.00 94.19 207 HIS A CA 1
ATOM 1627 C C . HIS A 1 207 ? -16.515 -15.573 19.833 1.00 94.19 207 HIS A C 1
ATOM 1629 O O . HIS A 1 207 ? -15.944 -15.133 20.826 1.00 94.19 207 HIS A O 1
ATOM 1635 N N . LEU A 1 208 ? -17.513 -14.914 19.237 1.00 94.38 208 LEU A N 1
ATOM 1636 C CA . LEU A 1 208 ? -18.017 -13.640 19.758 1.00 94.38 208 LEU A CA 1
ATOM 1637 C C . LEU A 1 208 ? -18.631 -13.799 21.155 1.00 94.38 208 LEU A C 1
ATOM 1639 O O . LEU A 1 208 ? -18.379 -12.967 22.025 1.00 94.38 208 LEU A O 1
ATOM 1643 N N . LEU A 1 209 ? -19.378 -14.878 21.406 1.00 92.75 209 LEU A N 1
ATOM 1644 C CA . LEU A 1 209 ? -19.906 -15.168 22.744 1.00 92.75 209 LEU A CA 1
ATOM 1645 C C . LEU A 1 209 ? -18.777 -15.384 23.761 1.00 92.75 209 LEU A C 1
ATOM 1647 O O . LEU A 1 209 ? -18.792 -14.761 24.823 1.00 92.75 209 LEU A O 1
ATOM 1651 N N . HIS A 1 210 ? -17.758 -16.175 23.409 1.00 92.44 210 HIS A N 1
ATOM 1652 C CA . HIS A 1 210 ? -16.576 -16.355 24.257 1.00 92.44 210 HIS A CA 1
ATOM 1653 C C . HIS A 1 210 ? -15.826 -15.042 24.500 1.00 92.44 210 HIS A C 1
ATOM 1655 O O . HIS A 1 210 ? -15.306 -14.826 25.592 1.00 92.44 210 HIS A O 1
ATOM 1661 N N . PHE A 1 211 ? -15.773 -14.148 23.509 1.00 95.25 211 PHE A N 1
ATOM 1662 C CA . PHE A 1 211 ? -15.141 -12.842 23.659 1.00 95.25 211 PHE A CA 1
ATOM 1663 C C . PHE A 1 211 ? -15.877 -11.981 24.690 1.00 95.25 211 PHE A C 1
ATOM 1665 O O . PHE A 1 211 ? -15.233 -11.413 25.574 1.00 95.25 211 PHE A O 1
ATOM 1672 N N . PHE A 1 212 ? -17.210 -11.908 24.632 1.00 93.88 212 PHE A N 1
ATOM 1673 C CA . PHE A 1 212 ? -17.986 -11.152 25.621 1.00 93.88 212 PHE A CA 1
ATOM 1674 C C . PHE A 1 212 ? -17.853 -11.742 27.026 1.00 93.88 212 PHE A C 1
ATOM 1676 O O . PHE A 1 212 ? -17.688 -10.996 27.994 1.00 93.88 212 PHE A O 1
ATOM 1683 N N . GLU A 1 213 ? -17.846 -13.069 27.137 1.00 91.88 213 GLU A N 1
ATOM 1684 C CA . GLU A 1 213 ? -17.639 -13.750 28.411 1.00 91.88 213 GLU A CA 1
ATOM 1685 C C . GLU A 1 213 ? -16.250 -13.492 28.998 1.00 91.88 213 GLU A C 1
ATOM 1687 O O . GLU A 1 213 ? -16.136 -13.041 30.141 1.00 91.88 213 GLU A O 1
ATOM 1692 N N . ALA A 1 214 ? -15.198 -13.680 28.203 1.00 92.88 214 ALA A N 1
ATOM 1693 C CA . ALA A 1 214 ? -13.832 -13.378 28.612 1.00 92.88 214 ALA A CA 1
ATOM 1694 C C . ALA A 1 214 ? -13.656 -11.894 28.964 1.00 92.88 214 ALA A C 1
ATOM 1696 O O . ALA A 1 214 ? -12.921 -11.568 29.893 1.00 92.88 214 ALA A O 1
ATOM 1697 N N . THR A 1 215 ? -14.355 -10.987 28.275 1.00 94.19 215 THR A N 1
ATOM 1698 C CA . THR A 1 215 ? -14.328 -9.550 28.587 1.00 94.19 215 THR A CA 1
ATOM 1699 C C . THR A 1 215 ? -14.914 -9.274 29.969 1.00 94.19 215 THR A C 1
ATOM 1701 O O . THR A 1 215 ? -14.291 -8.569 30.766 1.00 94.19 215 THR A O 1
ATOM 1704 N N . ALA A 1 216 ? -16.072 -9.859 30.293 1.00 92.69 216 ALA A N 1
ATOM 1705 C CA . ALA A 1 216 ? -16.675 -9.718 31.617 1.00 92.69 216 ALA A CA 1
ATOM 1706 C C . ALA A 1 216 ? -15.749 -10.258 32.721 1.00 92.69 216 ALA A C 1
ATOM 1708 O O . ALA A 1 216 ? -15.535 -9.588 33.733 1.00 92.69 216 ALA A O 1
ATOM 1709 N N . GLN A 1 217 ? -15.138 -11.424 32.491 1.00 91.56 217 GLN A N 1
ATOM 1710 C CA . GLN A 1 217 ? -14.153 -12.019 33.399 1.00 91.56 217 GLN A CA 1
ATOM 1711 C C . GLN A 1 217 ? -12.921 -11.131 33.585 1.00 91.56 217 GLN A C 1
ATOM 1713 O O . GLN A 1 217 ? -12.479 -10.917 34.715 1.00 91.56 217 GLN A O 1
ATOM 1718 N N . PHE A 1 218 ? -12.378 -10.593 32.491 1.00 93.19 218 PHE A N 1
ATOM 1719 C CA . PHE A 1 218 ? -11.187 -9.750 32.500 1.00 93.19 218 PHE A CA 1
ATOM 1720 C C . PHE A 1 218 ? -11.423 -8.464 33.295 1.00 93.19 218 PHE A C 1
ATOM 1722 O O . PHE A 1 218 ? -10.663 -8.161 34.214 1.00 93.19 218 PHE A O 1
ATOM 1729 N N . VAL A 1 219 ? -12.509 -7.741 33.000 1.00 91.81 219 VAL A N 1
ATOM 1730 C CA . VAL A 1 219 ? -12.845 -6.486 33.688 1.00 91.81 219 VAL A CA 1
ATOM 1731 C C . VAL A 1 219 ? -13.109 -6.733 35.172 1.00 91.81 219 VAL A C 1
ATOM 1733 O O . VAL A 1 219 ? -12.543 -6.037 36.016 1.00 91.81 219 VAL A O 1
ATOM 1736 N N . ALA A 1 220 ? -13.914 -7.743 35.516 1.00 91.88 220 ALA A N 1
ATOM 1737 C CA . ALA A 1 220 ? -14.203 -8.063 36.913 1.00 91.88 220 ALA A CA 1
ATOM 1738 C C . ALA A 1 220 ? -12.932 -8.456 37.683 1.00 91.88 220 ALA A C 1
ATOM 1740 O O . ALA A 1 220 ? -12.710 -7.978 38.796 1.00 91.88 220 ALA A O 1
ATOM 1741 N N . THR A 1 221 ? -12.070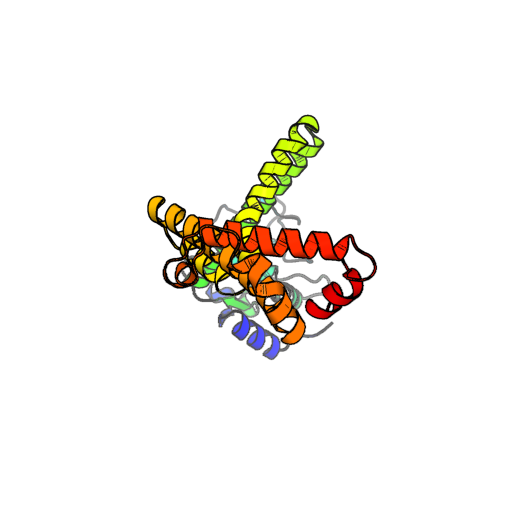 -9.275 37.076 1.00 91.06 221 THR A N 1
ATOM 1742 C CA . THR A 1 221 ? -10.784 -9.674 37.664 1.00 91.06 221 THR A CA 1
ATOM 1743 C C . THR A 1 221 ? -9.870 -8.474 37.874 1.00 91.06 221 THR A C 1
ATOM 1745 O O . THR A 1 221 ? -9.308 -8.335 38.957 1.00 91.06 221 THR A O 1
ATOM 1748 N N . LEU A 1 222 ? -9.763 -7.571 36.895 1.00 91.94 222 LEU A N 1
ATOM 1749 C CA . LEU A 1 222 ? -8.935 -6.369 36.999 1.00 91.94 222 LEU A CA 1
ATOM 1750 C C . LEU A 1 222 ? -9.372 -5.483 38.176 1.00 91.94 222 LEU A C 1
ATOM 1752 O O . LEU A 1 222 ? -8.546 -5.072 38.992 1.00 91.94 222 LEU A O 1
ATOM 1756 N N . MET A 1 223 ? -10.679 -5.238 38.306 1.00 92.00 223 MET A N 1
ATOM 1757 C CA . MET A 1 223 ? -11.234 -4.478 39.431 1.00 92.00 223 MET A CA 1
ATOM 1758 C C . MET A 1 223 ? -10.989 -5.182 40.768 1.00 92.00 223 MET A C 1
ATOM 1760 O O . MET A 1 223 ? -10.616 -4.546 41.754 1.00 92.00 223 MET A O 1
ATOM 1764 N N . LEU A 1 224 ? -11.162 -6.505 40.806 1.00 91.44 224 LEU A N 1
ATOM 1765 C CA . LEU A 1 224 ? -10.921 -7.298 42.005 1.00 91.44 224 LEU A CA 1
ATOM 1766 C C . LEU A 1 224 ? -9.445 -7.271 42.421 1.00 91.44 224 LEU A C 1
ATOM 1768 O O . LEU A 1 224 ? -9.151 -7.160 43.609 1.00 91.44 224 LEU A O 1
ATOM 1772 N N . SER A 1 225 ? -8.518 -7.328 41.461 1.00 91.88 225 SER A N 1
ATOM 1773 C CA . SER A 1 225 ? -7.080 -7.206 41.709 1.00 91.88 225 SER A CA 1
ATOM 1774 C C . SER A 1 225 ? -6.714 -5.853 42.316 1.00 91.88 225 SER A C 1
ATOM 1776 O O . SER A 1 225 ? -5.899 -5.814 43.238 1.00 91.88 225 SER A O 1
ATOM 1778 N N . ALA A 1 226 ? -7.344 -4.762 41.865 1.00 92.62 226 ALA A N 1
ATOM 1779 C CA . ALA A 1 226 ? -7.157 -3.444 42.471 1.00 92.62 226 ALA A CA 1
ATOM 1780 C C . ALA A 1 226 ? -7.576 -3.450 43.950 1.00 92.62 226 ALA A C 1
ATOM 1782 O O . ALA A 1 226 ? -6.808 -3.030 44.813 1.00 92.62 226 ALA A O 1
ATOM 1783 N N . PHE A 1 227 ? -8.740 -4.013 44.280 1.00 92.06 227 PHE A N 1
ATOM 1784 C CA . PHE A 1 227 ? -9.187 -4.120 45.673 1.00 92.06 227 PHE A CA 1
ATOM 1785 C C . PHE A 1 227 ? -8.334 -5.061 46.523 1.00 92.06 227 PHE A C 1
ATOM 1787 O O . PHE A 1 227 ? -8.086 -4.768 47.687 1.00 92.06 227 PHE A O 1
ATOM 1794 N N . HIS A 1 228 ? -7.863 -6.170 45.955 1.00 91.69 228 HIS A N 1
ATOM 1795 C CA . HIS A 1 228 ? -7.008 -7.131 46.651 1.00 91.69 228 HIS A CA 1
ATOM 1796 C C . HIS A 1 228 ? -5.591 -6.591 46.924 1.00 91.69 228 HIS A C 1
ATOM 1798 O O . HIS A 1 228 ? -4.865 -7.157 47.743 1.00 91.69 228 HIS A O 1
ATOM 1804 N N . SER A 1 229 ? -5.184 -5.493 46.274 1.00 92.31 229 SER A N 1
ATOM 1805 C CA . SER A 1 229 ? -3.889 -4.850 46.537 1.00 92.31 229 SER A CA 1
ATOM 1806 C C . SER A 1 229 ? -3.748 -4.359 47.987 1.00 92.31 229 SER A C 1
ATOM 1808 O O . SER A 1 229 ? -2.637 -4.350 48.515 1.00 92.31 229 SER A O 1
ATOM 1810 N N . ASP A 1 230 ? -4.868 -4.064 48.656 1.00 92.69 230 ASP A N 1
ATOM 1811 C CA . ASP A 1 230 ? -4.960 -3.842 50.099 1.00 92.69 230 ASP A CA 1
ATOM 1812 C C . ASP A 1 230 ? -5.779 -4.971 50.740 1.00 92.69 230 ASP A C 1
ATOM 1814 O O . ASP A 1 230 ? -7.008 -5.033 50.640 1.00 92.69 230 ASP A O 1
ATOM 1818 N N . ARG A 1 231 ? -5.089 -5.878 51.440 1.00 90.69 231 ARG A N 1
ATOM 1819 C CA . ARG A 1 231 ? -5.728 -7.028 52.096 1.00 90.69 231 ARG A CA 1
ATOM 1820 C C . ARG A 1 231 ? -6.734 -6.624 53.172 1.00 90.69 231 ARG A C 1
ATOM 1822 O O . ARG A 1 231 ? -7.754 -7.294 53.311 1.00 90.69 231 ARG A O 1
ATOM 1829 N N . GLY A 1 232 ? -6.465 -5.563 53.934 1.00 91.56 232 GLY A N 1
ATOM 1830 C CA . GLY A 1 232 ? -7.368 -5.115 54.996 1.00 91.56 232 GLY A CA 1
ATOM 1831 C C . GLY A 1 232 ? -8.666 -4.568 54.410 1.00 91.56 232 GLY A C 1
ATOM 1832 O O . GLY A 1 232 ? -9.761 -4.917 54.859 1.00 91.56 232 GLY A O 1
ATOM 1833 N N . PHE A 1 233 ? -8.541 -3.772 53.348 1.00 90.50 233 PHE A N 1
ATOM 1834 C CA . PHE A 1 233 ? -9.679 -3.274 52.588 1.00 90.50 233 PHE A CA 1
ATOM 1835 C C . PHE A 1 233 ? -10.487 -4.408 51.947 1.00 90.50 233 PHE A C 1
ATOM 1837 O O . PHE A 1 233 ? -11.716 -4.436 52.063 1.00 90.50 233 PHE A O 1
ATOM 1844 N N . PHE A 1 234 ? -9.806 -5.353 51.298 1.00 90.88 234 PHE A N 1
ATOM 1845 C CA . PHE A 1 234 ? -10.435 -6.497 50.651 1.00 90.88 234 PHE A CA 1
ATOM 1846 C C . PHE A 1 234 ? -11.246 -7.331 51.644 1.00 90.88 234 PHE A C 1
ATOM 1848 O O . PHE A 1 234 ? -12.440 -7.538 51.442 1.00 90.88 234 PHE A O 1
ATOM 1855 N N . GLU A 1 235 ? -10.640 -7.758 52.753 1.00 89.38 235 GLU A N 1
ATOM 1856 C CA . GLU A 1 235 ? -11.299 -8.611 53.748 1.00 89.38 235 GLU A CA 1
ATOM 1857 C C . GLU A 1 235 ? -12.519 -7.936 54.385 1.00 89.38 235 GLU A C 1
ATOM 1859 O O . GLU A 1 235 ? -13.549 -8.583 54.590 1.00 89.38 235 GLU A O 1
ATOM 1864 N N . LYS A 1 236 ? -12.447 -6.619 54.616 1.00 90.12 236 LYS A N 1
ATOM 1865 C CA . LYS A 1 236 ? -13.562 -5.830 55.154 1.00 90.12 236 LYS A CA 1
ATOM 1866 C C . LYS A 1 236 ? -14.756 -5.750 54.195 1.00 90.12 236 LYS A C 1
ATOM 1868 O O . LYS A 1 236 ? -15.896 -5.727 54.653 1.00 90.12 236 LYS A O 1
ATOM 1873 N N . ASN A 1 237 ? -14.515 -5.691 52.884 1.00 88.75 237 ASN A N 1
ATOM 1874 C CA . ASN A 1 237 ? -15.552 -5.377 51.894 1.00 88.75 237 ASN A CA 1
ATOM 1875 C C . ASN A 1 237 ? -15.972 -6.564 51.010 1.00 88.75 237 ASN A C 1
ATOM 1877 O O . ASN A 1 237 ? -17.045 -6.514 50.408 1.00 88.75 237 ASN A O 1
ATOM 1881 N N . ARG A 1 238 ? -15.200 -7.660 50.966 1.00 85.69 238 ARG A N 1
ATOM 1882 C CA . ARG A 1 238 ? -15.443 -8.813 50.075 1.00 85.69 238 ARG A CA 1
ATOM 1883 C C . ARG A 1 238 ? -16.851 -9.396 50.190 1.00 85.69 238 ARG A C 1
ATOM 1885 O O . ARG A 1 238 ? -17.423 -9.812 49.187 1.00 85.69 238 ARG A O 1
ATOM 1892 N N . ALA A 1 239 ? -17.448 -9.382 51.384 1.00 82.31 239 ALA A N 1
ATOM 1893 C CA . ALA A 1 239 ? -18.803 -9.886 51.602 1.00 82.31 239 ALA A CA 1
ATOM 1894 C C . ALA A 1 239 ? -19.862 -9.094 50.812 1.00 82.31 239 ALA A C 1
ATOM 1896 O O . ALA A 1 239 ? -20.823 -9.686 50.327 1.00 82.31 239 ALA A O 1
ATOM 1897 N N . ALA A 1 240 ? -19.669 -7.784 50.625 1.00 80.38 240 ALA A N 1
ATOM 1898 C CA . ALA A 1 240 ? -20.598 -6.934 49.880 1.00 80.38 240 ALA A CA 1
ATOM 1899 C C . ALA A 1 240 ? -20.630 -7.264 48.378 1.00 80.38 240 ALA A C 1
ATOM 1901 O O . ALA A 1 240 ? -21.646 -7.048 47.718 1.00 80.38 240 ALA A O 1
ATOM 1902 N N . TRP A 1 241 ? -19.533 -7.799 47.834 1.00 81.81 241 TRP A N 1
ATOM 1903 C CA . TRP A 1 241 ? -19.418 -8.143 46.414 1.00 81.81 241 TRP A CA 1
ATOM 1904 C C . TRP A 1 241 ? -19.718 -9.626 46.165 1.00 81.81 241 TRP A C 1
ATOM 1906 O O . TRP A 1 241 ? -20.441 -9.963 45.223 1.00 81.81 241 TRP A O 1
ATOM 1916 N N . LEU A 1 242 ? -19.207 -10.499 47.041 1.00 72.50 242 LEU A N 1
ATOM 1917 C CA . LEU A 1 242 ? -19.257 -11.954 46.891 1.00 72.50 242 LEU A CA 1
ATOM 1918 C C . LEU A 1 242 ? -20.559 -12.575 47.415 1.00 72.50 242 LEU A C 1
ATOM 1920 O O . LEU A 1 242 ? -21.057 -13.505 46.797 1.00 72.50 242 LEU A O 1
ATOM 1924 N N . ASN A 1 243 ? -21.156 -12.056 48.497 1.00 66.44 243 ASN A N 1
ATOM 1925 C CA . ASN A 1 243 ? -22.307 -12.707 49.151 1.00 66.44 243 ASN A CA 1
ATOM 1926 C C . ASN A 1 243 ? -23.674 -12.113 48.759 1.00 66.44 243 ASN A C 1
ATOM 1928 O O . ASN A 1 243 ? -24.708 -12.524 49.282 1.00 66.44 243 ASN A O 1
ATOM 1932 N N . GLY A 1 244 ? -23.706 -11.150 47.835 1.00 54.91 244 GLY A N 1
ATOM 1933 C CA . GLY A 1 244 ? -24.916 -10.434 47.422 1.00 54.91 244 GLY A CA 1
ATOM 1934 C C . GLY A 1 244 ? -25.851 -11.202 46.479 1.00 54.91 244 GLY A C 1
ATOM 1935 O O . GLY A 1 244 ? -26.262 -10.635 45.483 1.00 54.91 244 GLY A O 1
ATOM 1936 N N . GLY A 1 245 ? -26.197 -12.465 46.743 1.00 54.84 245 GLY A N 1
ATOM 1937 C CA . GLY A 1 245 ? -27.147 -13.252 45.932 1.00 54.84 245 GLY A CA 1
ATOM 1938 C C . GLY A 1 245 ? -26.538 -13.999 44.730 1.00 54.84 245 GLY A C 1
ATOM 1939 O O . GLY A 1 245 ? -25.533 -13.557 44.170 1.00 54.84 245 GLY A O 1
ATOM 1940 N N . ALA A 1 246 ? -27.187 -15.122 44.367 1.00 48.81 246 ALA A N 1
ATOM 1941 C CA . ALA A 1 246 ? -26.895 -16.165 43.351 1.00 48.81 246 ALA A CA 1
ATOM 1942 C C . ALA A 1 246 ? -25.482 -16.788 43.343 1.00 48.81 246 ALA A C 1
ATOM 1944 O O . ALA A 1 246 ? -25.354 -18.007 43.259 1.00 48.81 246 ALA A O 1
ATOM 1945 N N . VAL A 1 247 ? -24.433 -15.990 43.518 1.00 50.62 247 VAL A N 1
ATOM 1946 C CA . VAL A 1 247 ? -23.048 -16.450 43.610 1.00 50.62 247 VAL A CA 1
ATOM 1947 C C . VAL A 1 247 ? -22.823 -16.984 45.026 1.00 50.62 247 VAL A C 1
ATOM 1949 O O . VAL A 1 247 ? -22.470 -16.257 45.949 1.00 50.62 247 VAL A O 1
ATOM 1952 N N . ARG A 1 248 ? -23.120 -18.272 45.237 1.00 54.97 248 ARG A N 1
ATOM 1953 C CA . ARG A 1 248 ? -22.679 -19.000 46.440 1.00 54.97 248 ARG A CA 1
ATOM 1954 C C . ARG A 1 248 ? -21.146 -19.053 46.453 1.00 54.97 248 ARG A C 1
ATOM 1956 O O . ARG A 1 248 ? -20.519 -18.860 45.420 1.00 54.97 248 ARG A O 1
ATOM 1963 N N . ALA A 1 249 ? -20.530 -19.375 47.588 1.00 51.56 249 ALA A N 1
ATOM 1964 C CA . ALA A 1 249 ? -19.077 -19.577 47.669 1.00 51.56 249 ALA A CA 1
ATOM 1965 C C . ALA A 1 249 ? -18.541 -20.618 46.647 1.00 51.56 249 ALA A C 1
ATOM 1967 O O . ALA A 1 249 ? -17.384 -20.540 46.242 1.00 51.56 249 ALA A O 1
ATOM 1968 N N . ASP A 1 250 ? -19.403 -21.521 46.158 1.00 53.06 250 ASP A N 1
ATOM 1969 C CA . ASP A 1 250 ? -19.124 -22.468 45.064 1.00 53.06 250 ASP A CA 1
ATOM 1970 C C . ASP A 1 250 ? -19.361 -21.910 43.641 1.00 53.06 250 ASP A C 1
ATOM 1972 O O . ASP A 1 250 ? -19.012 -22.557 42.653 1.00 53.06 250 ASP A O 1
ATOM 1976 N N . GLY A 1 251 ? -19.939 -20.713 43.509 1.00 53.19 251 GLY A N 1
ATOM 1977 C CA . GLY A 1 251 ? -20.387 -20.100 42.254 1.00 53.19 251 GLY A CA 1
ATOM 1978 C C . GLY A 1 251 ? -19.255 -19.793 41.276 1.00 53.19 251 GLY A C 1
ATOM 1979 O O . GLY A 1 251 ? -19.422 -19.967 40.077 1.00 53.19 251 GLY A O 1
ATOM 1980 N N . PHE A 1 252 ? -18.052 -19.472 41.759 1.00 58.84 252 PHE A N 1
ATOM 1981 C CA . PHE A 1 252 ? -16.902 -19.263 40.869 1.00 58.84 252 PHE A CA 1
ATOM 1982 C C . PHE A 1 252 ? -16.425 -20.551 40.186 1.00 58.84 252 PHE A C 1
ATOM 1984 O O . PHE A 1 252 ? -15.852 -20.477 39.102 1.00 58.84 252 PHE A O 1
ATOM 1991 N N . ARG A 1 253 ? -16.714 -21.733 40.755 1.00 56.03 253 ARG A N 1
ATOM 1992 C CA . ARG A 1 253 ? -16.350 -23.030 40.154 1.00 56.03 253 ARG A CA 1
ATOM 1993 C C . ARG A 1 253 ? -17.254 -23.429 38.981 1.00 56.03 253 ARG A C 1
ATOM 1995 O O . ARG A 1 253 ? -16.894 -24.338 38.240 1.00 56.03 253 ARG A O 1
ATOM 2002 N N . ARG A 1 254 ? -18.418 -22.785 38.821 1.00 56.59 254 ARG A N 1
ATOM 2003 C CA . ARG A 1 254 ? -19.382 -23.004 37.723 1.00 56.59 254 ARG A CA 1
ATOM 2004 C C . ARG A 1 254 ? -19.944 -21.683 37.188 1.00 56.59 254 ARG A C 1
ATOM 2006 O O . ARG A 1 254 ? -21.106 -21.626 36.805 1.00 56.59 254 ARG A O 1
ATOM 2013 N N . SER A 1 255 ? -19.122 -20.637 37.208 1.00 62.69 255 SER A N 1
ATOM 2014 C CA . SER A 1 255 ? -19.566 -19.289 36.869 1.00 62.69 255 SER A CA 1
ATOM 2015 C C . SER A 1 255 ? -19.853 -19.175 35.373 1.00 62.69 255 SER A C 1
ATOM 2017 O O . SER A 1 255 ? -18.975 -19.371 34.539 1.00 62.69 255 SER A O 1
ATOM 2019 N N . SER A 1 256 ? -21.103 -18.879 35.049 1.00 77.88 256 SER A N 1
ATOM 2020 C CA . SER A 1 256 ? -21.589 -18.539 33.717 1.00 77.88 256 SER A CA 1
ATOM 2021 C C . SER A 1 256 ? -21.257 -17.090 33.359 1.00 77.88 256 SER A C 1
ATOM 2023 O O . SER A 1 256 ? -21.029 -16.251 34.238 1.00 77.88 256 SER A O 1
ATOM 2025 N N . PHE A 1 257 ? -21.325 -16.758 32.068 1.00 83.12 257 PHE A N 1
ATOM 2026 C CA . PHE A 1 257 ? -21.227 -15.378 31.585 1.00 83.12 257 PHE A CA 1
ATOM 2027 C C . PHE A 1 257 ? -22.072 -14.384 32.405 1.00 83.12 257 PHE A C 1
ATOM 2029 O O . PHE A 1 257 ? -21.570 -13.343 32.829 1.00 83.12 257 PHE A O 1
ATOM 2036 N N . GLY A 1 258 ? -23.335 -14.719 32.693 1.00 83.00 258 GLY A N 1
ATOM 2037 C CA . GLY A 1 258 ? -24.235 -13.846 33.454 1.00 83.00 258 GLY A CA 1
ATOM 2038 C C . GLY A 1 258 ? -23.771 -13.586 34.891 1.00 83.00 258 GLY A C 1
ATOM 2039 O O . GLY A 1 258 ? -23.910 -12.472 35.392 1.00 83.00 258 GLY A O 1
ATOM 2040 N N . GLU A 1 259 ? -23.165 -14.576 35.548 1.00 83.19 259 GLU A N 1
ATOM 2041 C CA . GLU A 1 259 ? -22.627 -14.407 36.903 1.00 83.19 259 GLU A CA 1
ATOM 2042 C C . GLU A 1 259 ? -21.418 -13.469 36.917 1.00 83.19 259 GLU A C 1
ATOM 2044 O O . GLU A 1 259 ? -21.312 -12.628 37.813 1.00 83.19 259 GLU A O 1
ATOM 2049 N N . TRP A 1 260 ? -20.554 -13.540 35.899 1.00 87.25 260 TRP A N 1
ATOM 2050 C CA . TRP A 1 260 ? -19.440 -12.601 35.738 1.00 87.25 260 TRP A CA 1
ATOM 2051 C C . TRP A 1 260 ? -19.904 -11.172 35.472 1.00 87.25 260 TRP A C 1
ATOM 2053 O O . TRP A 1 260 ? -19.336 -10.238 36.041 1.00 87.25 260 TRP A O 1
ATOM 2063 N N . VAL A 1 261 ? -20.960 -10.996 34.674 1.00 88.19 261 VAL A N 1
ATOM 2064 C CA . VAL A 1 261 ? -21.570 -9.678 34.440 1.00 88.19 261 VAL A CA 1
ATOM 2065 C C . VAL A 1 261 ? -22.096 -9.096 35.750 1.00 88.19 261 VAL A C 1
ATOM 2067 O O . VAL A 1 261 ? -21.686 -8.004 36.140 1.00 88.19 261 VAL A O 1
ATOM 2070 N N . VAL A 1 262 ? -22.926 -9.843 36.484 1.00 87.12 262 VAL A N 1
ATOM 2071 C CA . VAL A 1 262 ? -23.491 -9.386 37.765 1.00 87.12 262 VAL A CA 1
ATOM 2072 C C . VAL A 1 262 ? -22.391 -9.094 38.790 1.00 87.12 262 VAL A C 1
ATOM 2074 O O . VAL A 1 262 ? -22.478 -8.125 39.549 1.00 87.12 262 VAL A O 1
ATOM 2077 N N . PHE A 1 263 ? -21.335 -9.907 38.829 1.00 86.88 263 PHE A N 1
ATOM 2078 C CA . PHE A 1 263 ? -20.201 -9.673 39.717 1.00 86.88 263 PHE A CA 1
ATOM 2079 C C . PHE A 1 263 ? -19.449 -8.384 39.359 1.00 86.88 263 PHE A C 1
ATOM 2081 O O . PHE A 1 263 ? -19.234 -7.537 40.231 1.00 86.88 263 PHE A O 1
ATOM 2088 N N . GLY A 1 264 ? -19.125 -8.188 38.078 1.00 90.25 264 GLY A N 1
ATOM 2089 C CA . GLY A 1 264 ? -18.516 -6.956 37.578 1.00 90.25 264 GLY A CA 1
ATOM 2090 C C . GLY A 1 264 ? -19.373 -5.719 37.865 1.00 90.25 264 GLY A C 1
ATOM 2091 O O . GLY A 1 264 ? -18.854 -4.699 38.315 1.00 90.25 264 GLY A O 1
ATOM 2092 N N . GLU A 1 265 ? -20.696 -5.812 37.711 1.00 90.38 265 GLU A N 1
ATOM 2093 C CA . GLU A 1 265 ? -21.630 -4.728 38.037 1.00 90.38 265 GLU A CA 1
ATOM 2094 C C . GLU A 1 265 ? -21.593 -4.335 39.516 1.00 90.38 265 GLU A C 1
ATOM 2096 O O . GLU A 1 265 ? -21.628 -3.143 39.836 1.00 90.38 265 GLU A O 1
ATOM 2101 N N . ARG A 1 266 ? -21.503 -5.311 40.430 1.00 89.56 266 ARG A N 1
ATOM 2102 C CA . ARG A 1 266 ? -21.385 -5.043 41.873 1.00 89.56 266 ARG A CA 1
ATOM 2103 C C . ARG A 1 266 ? -20.086 -4.323 42.196 1.00 89.56 266 ARG A C 1
ATOM 2105 O O . ARG A 1 266 ? -20.126 -3.319 42.911 1.00 89.56 266 ARG A O 1
ATOM 2112 N N . LEU A 1 267 ? -18.966 -4.795 41.644 1.00 91.75 267 LEU A N 1
ATOM 2113 C CA . LEU A 1 267 ? -17.665 -4.139 41.791 1.00 91.75 267 LEU A CA 1
ATOM 2114 C C . LEU A 1 267 ? -17.729 -2.707 41.246 1.00 91.75 267 LEU A C 1
ATOM 2116 O O . LEU A 1 267 ? -17.372 -1.766 41.948 1.00 91.75 267 LEU A O 1
ATOM 2120 N N . ALA A 1 268 ? -18.283 -2.515 40.047 1.00 91.56 268 ALA A N 1
ATOM 2121 C CA . ALA A 1 268 ? -18.410 -1.204 39.420 1.00 91.56 268 ALA A CA 1
ATOM 2122 C C . ALA A 1 268 ? -19.331 -0.252 40.191 1.00 91.56 268 ALA A C 1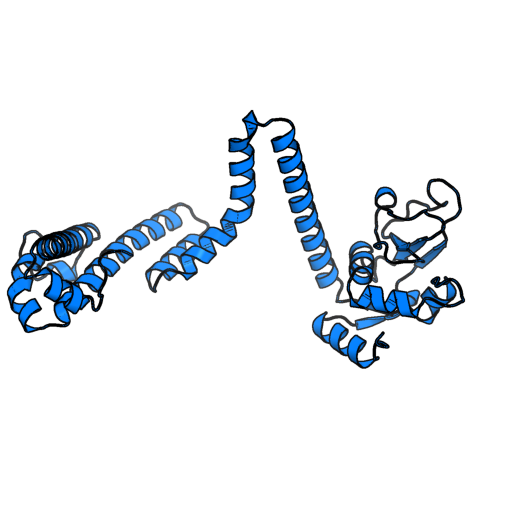
ATOM 2124 O O . ALA A 1 268 ? -19.012 0.926 40.354 1.00 91.56 268 ALA A O 1
ATOM 2125 N N . LYS A 1 269 ? -20.468 -0.739 40.702 1.00 91.56 269 LYS A N 1
ATOM 2126 C CA . LYS A 1 269 ? -21.378 0.055 41.539 1.00 91.56 269 LYS A CA 1
ATOM 2127 C C . LYS A 1 269 ? -20.696 0.486 42.835 1.00 91.56 269 LYS A C 1
ATOM 2129 O O . LYS A 1 269 ? -20.863 1.630 43.253 1.00 91.56 269 LYS A O 1
ATOM 2134 N N . PHE A 1 270 ? -19.916 -0.405 43.439 1.00 90.81 270 PHE A N 1
ATOM 2135 C CA . PHE A 1 270 ? -19.147 -0.103 44.635 1.00 90.81 270 PHE A CA 1
ATOM 2136 C C . PHE A 1 270 ? -18.043 0.934 44.361 1.00 90.81 270 PHE A C 1
ATOM 2138 O O . PHE A 1 270 ? -17.986 1.943 45.063 1.00 90.81 270 PHE A O 1
ATOM 2145 N N . SER A 1 271 ? -17.254 0.769 43.290 1.00 91.06 271 SER A N 1
ATOM 2146 C CA . SER A 1 271 ? -16.259 1.763 42.854 1.00 91.06 271 SER A CA 1
ATOM 2147 C C . SER A 1 271 ? -16.889 3.134 42.604 1.00 91.06 271 SER A C 1
ATOM 2149 O O . SER A 1 271 ? -16.392 4.138 43.101 1.00 91.06 271 SER A O 1
ATOM 2151 N N . ARG A 1 272 ? -18.018 3.198 41.882 1.00 91.19 272 ARG A N 1
ATOM 2152 C CA . ARG A 1 272 ? -18.718 4.467 41.612 1.00 91.19 272 ARG A CA 1
ATOM 2153 C C . ARG A 1 272 ? -19.188 5.161 42.887 1.00 91.19 272 ARG A C 1
ATOM 2155 O O . ARG A 1 272 ? -19.081 6.379 42.982 1.00 91.19 272 ARG A O 1
ATOM 2162 N N . ARG A 1 273 ? -19.673 4.401 43.873 1.00 90.88 273 ARG A N 1
ATOM 2163 C CA . ARG A 1 273 ? -20.049 4.958 45.177 1.00 90.88 273 ARG A CA 1
ATOM 2164 C C . ARG A 1 273 ? -18.838 5.565 45.890 1.00 90.88 273 ARG A C 1
ATOM 2166 O O . ARG A 1 273 ? -18.923 6.700 46.343 1.00 90.88 273 ARG A O 1
ATOM 2173 N N . MET A 1 274 ? -17.708 4.861 45.920 1.00 90.38 274 MET A N 1
ATOM 2174 C CA . MET A 1 274 ? -16.479 5.401 46.511 1.00 90.38 274 MET A CA 1
ATOM 2175 C C . MET A 1 274 ? -15.950 6.635 45.769 1.00 90.38 274 MET A C 1
ATOM 2177 O O . MET A 1 274 ? -15.430 7.545 46.397 1.00 90.38 274 MET A O 1
ATOM 2181 N N . LEU A 1 275 ? -16.111 6.717 44.443 1.00 89.81 275 LEU A N 1
ATOM 2182 C CA . LEU A 1 275 ? -15.757 7.930 43.691 1.00 89.81 275 LEU A CA 1
ATOM 2183 C C . LEU A 1 275 ? -16.615 9.143 44.075 1.00 89.81 275 LEU A C 1
ATOM 2185 O O . LEU A 1 275 ? -16.132 10.271 43.981 1.00 89.81 275 LEU A O 1
ATOM 2189 N N . SER A 1 276 ? -17.872 8.923 44.474 1.00 88.62 276 SER A N 1
ATOM 2190 C CA . SER A 1 276 ? -18.802 9.998 44.850 1.00 88.62 276 SER A CA 1
ATOM 2191 C C . SER A 1 276 ? -18.592 10.544 46.266 1.00 88.62 276 SER A C 1
ATOM 2193 O O . SER A 1 276 ? -19.034 11.649 46.565 1.00 88.62 276 SER A O 1
ATOM 2195 N N . GLU A 1 277 ? -17.910 9.795 47.131 1.00 90.88 277 GLU A N 1
ATOM 2196 C CA . GLU A 1 277 ? -17.655 10.143 48.529 1.00 90.88 277 GLU A CA 1
ATOM 2197 C C . GLU A 1 277 ? -16.213 10.681 48.674 1.00 90.88 277 GLU A C 1
ATOM 2199 O O . GLU A 1 277 ? -15.247 9.992 48.347 1.00 90.88 277 GLU A O 1
ATOM 2204 N N . THR A 1 278 ? -16.037 11.916 49.164 1.00 78.94 278 THR A N 1
ATOM 2205 C CA . THR A 1 278 ? -14.727 12.606 49.202 1.00 78.94 278 THR A CA 1
ATOM 2206 C C . THR A 1 278 ? -13.644 11.811 49.940 1.00 78.94 278 THR A C 1
ATOM 2208 O O . THR A 1 278 ? -12.519 11.707 49.451 1.00 78.94 278 THR A O 1
ATOM 2211 N N . ASP A 1 279 ? -13.998 11.198 51.072 1.00 80.75 279 ASP A N 1
ATOM 2212 C CA . ASP A 1 279 ? -13.057 10.476 51.937 1.00 80.75 279 ASP A CA 1
ATOM 2213 C C . ASP A 1 279 ? -12.600 9.137 51.334 1.00 80.75 279 ASP A C 1
ATOM 2215 O O . ASP A 1 279 ? -11.469 8.700 51.551 1.00 80.75 279 ASP A O 1
ATOM 2219 N N . SER A 1 280 ? -13.458 8.474 50.552 1.00 87.62 280 SER A N 1
ATOM 2220 C CA . SER A 1 280 ? -13.166 7.164 49.958 1.00 87.62 280 SER A CA 1
ATOM 2221 C C . SER A 1 280 ? -12.645 7.255 48.518 1.00 87.62 280 SER A C 1
ATOM 2223 O O . SER A 1 280 ? -12.027 6.305 48.028 1.00 87.62 280 SER A O 1
ATOM 2225 N N . ARG A 1 281 ? -12.774 8.420 47.868 1.00 89.88 281 ARG A N 1
ATOM 2226 C CA . ARG A 1 281 ? -12.238 8.688 46.526 1.00 89.88 281 ARG A CA 1
ATOM 2227 C C . ARG A 1 281 ? -10.718 8.559 46.459 1.00 89.88 281 ARG A C 1
ATOM 2229 O O . ARG A 1 281 ? -10.210 7.881 45.568 1.00 89.88 281 ARG A O 1
ATOM 2236 N N . ALA A 1 282 ? -9.991 9.182 47.390 1.00 88.31 282 ALA A N 1
ATOM 2237 C CA . ALA A 1 282 ? -8.525 9.125 47.414 1.00 88.31 282 ALA A CA 1
ATOM 2238 C C . ALA A 1 282 ? -8.017 7.687 47.614 1.00 88.31 282 ALA A C 1
ATOM 2240 O O . ALA A 1 282 ? -7.081 7.255 46.941 1.00 88.31 282 ALA A O 1
ATOM 2241 N N . LEU A 1 283 ? -8.692 6.926 48.482 1.00 89.38 283 LEU A N 1
ATOM 2242 C CA . LEU A 1 283 ? -8.399 5.513 48.704 1.00 89.38 283 LEU A CA 1
ATOM 2243 C C . LEU A 1 283 ? -8.604 4.692 47.425 1.00 89.38 283 LEU A C 1
ATOM 2245 O O . LEU A 1 283 ? -7.717 3.937 47.040 1.00 89.38 283 LEU A O 1
ATOM 2249 N N . LEU A 1 284 ? -9.740 4.860 46.739 1.00 91.12 284 LEU A N 1
ATOM 2250 C CA . LEU A 1 284 ? -10.024 4.124 45.506 1.00 91.12 284 LEU A CA 1
ATOM 2251 C C . LEU A 1 284 ? -8.991 4.413 44.408 1.00 91.12 284 LEU A C 1
ATOM 2253 O O . LEU A 1 284 ? -8.505 3.483 43.770 1.00 91.12 284 LEU A O 1
ATOM 2257 N N . LEU A 1 285 ? -8.636 5.683 44.205 1.00 90.50 285 LEU A N 1
ATOM 2258 C CA . LEU A 1 285 ? -7.603 6.075 43.242 1.00 90.50 285 LEU A CA 1
ATOM 2259 C C . LEU A 1 285 ? -6.254 5.412 43.566 1.00 90.50 285 LEU A C 1
ATOM 2261 O O . LEU A 1 285 ? -5.602 4.869 42.672 1.00 90.50 285 LEU A O 1
ATOM 2265 N N . GLY A 1 286 ? -5.894 5.351 44.854 1.00 90.19 286 GLY A N 1
ATOM 2266 C CA . GLY A 1 286 ? -4.719 4.626 45.338 1.00 90.19 286 GLY A CA 1
ATOM 2267 C C . GLY A 1 286 ? -4.754 3.123 45.032 1.00 90.19 286 GLY A C 1
ATOM 2268 O O . GLY A 1 286 ? -3.760 2.581 44.549 1.00 90.19 286 GLY A O 1
ATOM 2269 N N . LEU A 1 287 ? -5.900 2.459 45.229 1.00 91.75 287 LEU A N 1
ATOM 2270 C CA . LEU A 1 287 ? -6.077 1.026 44.935 1.00 91.75 287 LEU A CA 1
ATOM 2271 C C . LEU A 1 287 ? -5.918 0.710 43.440 1.00 91.75 287 LEU A C 1
ATOM 2273 O O . LEU A 1 287 ? -5.337 -0.311 43.075 1.00 91.75 287 LEU A O 1
ATOM 2277 N N . PHE A 1 288 ? -6.394 1.603 42.571 1.00 90.81 288 PHE A N 1
ATOM 2278 C CA . PHE A 1 288 ? -6.240 1.493 41.116 1.00 90.81 288 PHE A CA 1
ATOM 2279 C C . PHE A 1 288 ? -4.908 2.062 40.600 1.00 90.81 288 PHE A C 1
ATOM 2281 O O . PHE A 1 288 ? -4.652 2.012 39.399 1.00 90.81 288 PHE A O 1
ATOM 2288 N N . LYS A 1 289 ? -4.048 2.576 41.493 1.00 89.56 289 LYS A N 1
ATOM 2289 C CA . LYS A 1 289 ? -2.753 3.199 41.174 1.00 89.56 289 LYS A CA 1
ATOM 2290 C C . LYS A 1 289 ? -2.857 4.298 40.107 1.00 89.56 289 LYS A C 1
ATOM 2292 O O . LYS A 1 289 ? -1.975 4.432 39.263 1.00 89.56 289 LYS A O 1
ATOM 2297 N N . THR A 1 290 ? -3.925 5.091 40.157 1.00 86.75 290 THR A N 1
ATOM 2298 C CA . THR A 1 290 ? -4.174 6.209 39.235 1.00 86.75 290 THR A CA 1
ATOM 2299 C C . THR A 1 290 ? -4.390 7.512 40.003 1.00 86.75 290 THR A C 1
ATOM 2301 O O . THR A 1 290 ? -4.772 7.499 41.170 1.00 86.75 290 THR A O 1
ATOM 2304 N N . GLN A 1 291 ? -4.132 8.647 39.353 1.00 79.69 291 GLN A N 1
ATOM 2305 C CA . GLN A 1 291 ? -4.387 9.991 39.892 1.00 79.69 291 GLN A CA 1
ATOM 2306 C C . GLN A 1 291 ? -5.557 10.699 39.191 1.00 79.69 291 GLN A C 1
ATOM 2308 O O . GLN A 1 291 ? -6.024 11.727 39.673 1.00 79.69 291 GLN A O 1
ATOM 2313 N N . SER A 1 292 ? -6.042 10.143 38.076 1.00 74.94 292 SER A N 1
ATOM 2314 C CA . SER A 1 292 ? -7.111 10.714 37.256 1.00 74.94 292 SER A CA 1
ATOM 2315 C C . SER A 1 292 ? -8.327 9.793 37.226 1.00 74.94 292 SER A C 1
ATOM 2317 O O . SER A 1 292 ? -8.192 8.567 37.240 1.00 74.94 292 SER A O 1
ATOM 2319 N N . VAL A 1 293 ? -9.513 10.403 37.178 1.00 70.44 293 VAL A N 1
ATOM 2320 C CA . VAL A 1 293 ? -10.783 9.718 36.873 1.00 70.44 293 VAL A CA 1
ATOM 2321 C C . VAL A 1 293 ? -11.098 9.795 35.372 1.00 70.44 293 VAL A C 1
ATOM 2323 O O . VAL A 1 293 ? -11.920 9.025 34.884 1.00 70.44 293 VAL A O 1
ATOM 2326 N N . ASP A 1 294 ? -10.419 10.689 34.652 1.00 58.81 294 ASP A N 1
ATOM 2327 C CA . ASP A 1 294 ? -10.551 10.877 33.212 1.00 58.81 294 ASP A CA 1
ATOM 2328 C C . ASP A 1 294 ? -9.502 10.020 32.487 1.00 58.81 294 ASP A C 1
ATOM 2330 O O . ASP A 1 294 ? -8.315 10.060 32.842 1.00 58.81 294 ASP A O 1
ATOM 2334 N N . LEU A 1 295 ? -9.977 9.226 31.520 1.00 40.97 295 LEU A N 1
ATOM 2335 C CA . LEU A 1 295 ? -9.183 8.496 30.524 1.00 40.97 295 LEU A CA 1
ATOM 2336 C C . LEU A 1 295 ? -8.893 9.397 29.322 1.00 40.97 295 LEU A C 1
ATOM 2338 O O . LEU A 1 295 ? -9.851 10.052 28.851 1.00 40.97 295 LEU A O 1
#

Foldseek 3Di:
DDDCDVVNVVVVLVVVQFDKDALQVFFPDKAAADQDQLSPDDPAPQKWWAFFADLWAIDPDSVSGPDGRNRTMITRTDPVQAGSLLQSVQCNDPVNVSLSQVQFDDPRTGHDPVSSNPPRIGTDHPHVVRVVVSVVVVVVVVVVVVLVVLVVCCVVPVVCVVVSVVVVVVVCPVVVQLVVLVVDDPPLSVLVVQLVPDPDPVVNVVSVLVNLLVVLVVLLVLLLQLQVVDVVSCVVCVCQLQVPDPRDVCCVVVPDSVNSNSSSVSSVVVLVVLCVDPVSVVVSCVSNVHDDPPD

Secondary structure (DSSP, 8-state):
-----HHHHHHHHHHHT-EEEEHHHHEEEEEE--SSTTTT----TTEEEEESSTTPPPBS-GGG-SS-GGGEEEEEE-TTT--HHHHHHHHHSHHHHHHHHHHEETTTTEE-HHHHHHT-EEEE--HHHHHHHHHHHHHHHHHHHHHHHHHHHHHH-GGGHHHHHHHHHHHTHHHHHHHHHTTSPTTHHHHHHHHHH---HHHHHHHHHHHHHHHHHHHHHHHHHHHHTSHHHHHHHHHHHHSSSS--TTGGGG--HHHHHHHHHHHHHHHHHHHHSHHHHHHHHHHTT-S-S--

pLDDT: mean 86.48, std 11.14, range [40.97, 98.12]